Protein AF-A0A5N9CYJ4-F1 (afdb_monomer_lite)

Secondary structure (DSSP, 8-state):
-TTS-SS-TT-EEEEEEES-GGG-S-HHHHHHHHHHHEEEEEEE---HHHHTTSGGGGT-GGGGGSTTTTT---HHHHHHHS-----------TT--S-STTTTTT-GGGGGSHHHHHHSHHHHTS-HHHHHHHHHHHHHHHHHSTT--TTSS-HHHHGGG--------S---------SS----------------------------

Sequence (209 aa):
MAEALPFRDQTFDVALATFTLHHWSKVAAGLNEMRRVAKRQVILLFGPSESLKFWLVEYFPECLELPSETGTPGVDDVRVHLNVHTVAPVPIPPDCTDGFAGAYWRRFEAYLEPAVRASISSLALLSPEDGDRGRGGCGKTWCLVPGMPATDICESCLRLTWGIGWWWLGAKIPLTPFMKRGDYGSIRRLSWTLHFPRNNLNCSSGCGG

Structure (mmCIF, N/CA/C/O backbone):
data_AF-A0A5N9CYJ4-F1
#
_entry.id   AF-A0A5N9CYJ4-F1
#
loop_
_atom_site.group_PDB
_atom_site.id
_atom_site.type_symbol
_atom_site.label_atom_id
_atom_site.label_alt_id
_atom_site.label_comp_id
_atom_site.label_asym_id
_atom_site.label_entity_id
_atom_site.label_seq_id
_atom_site.pdbx_PDB_ins_code
_atom_site.Cartn_x
_atom_site.Cartn_y
_atom_site.Cartn_z
_atom_site.occupancy
_atom_site.B_iso_or_equiv
_atom_site.auth_seq_id
_atom_site.auth_comp_id
_atom_site.auth_asym_id
_atom_site.auth_atom_id
_atom_site.pdbx_PDB_model_num
ATOM 1 N N . MET A 1 1 ? -9.506 14.442 6.269 1.00 77.75 1 MET A N 1
ATOM 2 C CA . MET A 1 1 ? -8.203 13.764 6.447 1.00 77.75 1 MET A CA 1
ATOM 3 C C . MET A 1 1 ? -8.382 12.657 7.479 1.00 77.75 1 MET A C 1
ATOM 5 O O . MET A 1 1 ? -9.338 12.741 8.245 1.00 77.75 1 MET A O 1
ATOM 9 N N . ALA A 1 2 ? -7.562 11.605 7.459 1.00 89.06 2 ALA A N 1
ATOM 10 C CA . ALA A 1 2 ? -7.729 10.462 8.369 1.00 89.06 2 ALA A CA 1
ATOM 11 C C . ALA A 1 2 ? -7.526 10.863 9.840 1.00 89.06 2 ALA A C 1
ATOM 13 O O . ALA A 1 2 ? -8.096 10.264 10.740 1.00 89.06 2 ALA A O 1
ATOM 14 N N . GLU A 1 3 ? -6.758 11.925 10.057 1.00 93.88 3 GLU A N 1
ATOM 15 C CA . GLU A 1 3 ? -6.340 12.475 11.342 1.00 93.88 3 GLU A CA 1
ATOM 16 C C . GLU A 1 3 ? -7.417 13.317 12.047 1.00 93.88 3 GLU A C 1
ATOM 18 O O . GLU A 1 3 ? -7.203 13.753 13.175 1.00 93.88 3 GLU A O 1
ATOM 23 N N . ALA A 1 4 ? -8.553 13.569 11.391 1.00 96.38 4 ALA A N 1
ATOM 24 C CA . ALA A 1 4 ? -9.692 14.293 11.954 1.00 96.38 4 ALA A CA 1
ATOM 25 C C . ALA A 1 4 ? -10.980 13.852 11.247 1.00 96.38 4 ALA A C 1
ATOM 27 O O . ALA A 1 4 ? -11.426 14.466 10.270 1.00 96.38 4 ALA A O 1
ATOM 28 N N . LEU A 1 5 ? -11.554 12.741 11.701 1.00 96.06 5 LEU A N 1
ATOM 29 C CA . LEU A 1 5 ? -12.764 12.176 11.125 1.00 96.06 5 LEU A CA 1
ATOM 30 C C . LEU A 1 5 ? -14.000 12.898 11.693 1.00 96.06 5 LEU A C 1
ATOM 32 O O . LEU A 1 5 ? -14.183 12.936 12.910 1.00 96.06 5 LEU A O 1
ATOM 36 N N . PRO A 1 6 ? -14.915 13.413 10.849 1.00 96.81 6 PRO A N 1
ATOM 37 C CA . PRO A 1 6 ? -16.087 14.180 11.284 1.00 96.81 6 PRO A CA 1
ATOM 38 C C . PRO A 1 6 ? -17.227 13.273 11.782 1.00 96.81 6 PRO A C 1
ATOM 40 O O . PRO A 1 6 ? -18.405 13.518 11.523 1.00 96.81 6 PRO A O 1
ATOM 43 N N . PHE A 1 7 ? -16.882 12.183 12.463 1.00 96.88 7 PHE A N 1
ATOM 44 C CA . PHE A 1 7 ? -17.822 11.218 13.015 1.00 96.88 7 PHE A CA 1
ATOM 45 C C . PHE A 1 7 ? -17.726 11.227 14.531 1.00 96.88 7 PHE A C 1
ATOM 47 O O . PHE A 1 7 ? -16.658 11.442 15.099 1.00 96.88 7 PHE A O 1
ATOM 54 N N . ARG A 1 8 ? -18.851 10.966 15.188 1.00 97.44 8 ARG A N 1
ATOM 55 C CA . ARG A 1 8 ? -18.916 10.736 16.634 1.00 97.44 8 ARG A CA 1
ATOM 56 C C . ARG A 1 8 ? -18.247 9.407 16.993 1.00 97.44 8 ARG A C 1
ATOM 58 O O . ARG A 1 8 ? -18.005 8.557 16.131 1.00 97.44 8 ARG A O 1
ATOM 65 N N . ASP A 1 9 ? -17.936 9.242 18.266 1.00 98.06 9 ASP A N 1
ATOM 66 C CA . ASP A 1 9 ? -17.293 8.033 18.767 1.00 98.06 9 ASP A CA 1
ATOM 67 C C . ASP A 1 9 ? -18.155 6.804 18.470 1.00 98.06 9 ASP A C 1
ATOM 69 O O . ASP A 1 9 ? -19.382 6.853 18.565 1.00 98.06 9 ASP A O 1
ATOM 73 N N . GLN A 1 10 ? -17.498 5.703 18.103 1.00 97.06 10 GLN A N 1
ATOM 74 C CA . GLN A 1 10 ? -18.127 4.393 17.908 1.00 97.06 10 GLN A CA 1
ATOM 75 C C . GLN A 1 10 ? -19.294 4.412 16.901 1.00 97.06 10 GLN A C 1
ATOM 77 O O . GLN A 1 10 ? -20.260 3.666 17.042 1.00 97.06 10 GLN A O 1
ATOM 82 N N . THR A 1 11 ? -19.201 5.272 15.879 1.00 98.06 11 THR A N 1
ATOM 83 C CA . THR A 1 11 ? -20.189 5.368 14.791 1.00 98.06 11 THR A CA 1
ATOM 84 C C . THR A 1 11 ? -20.238 4.099 13.939 1.00 98.06 11 THR A C 1
ATOM 86 O O . THR A 1 11 ? -21.295 3.771 13.403 1.00 98.06 11 THR A O 1
ATOM 89 N N . PHE A 1 12 ? -19.108 3.405 13.783 1.00 96.88 12 PHE A N 1
ATOM 90 C CA . PHE A 1 12 ? -18.975 2.255 12.891 1.00 96.88 12 PHE A CA 1
ATOM 91 C C . PHE A 1 12 ? -18.572 0.991 13.650 1.00 96.88 12 PHE A C 1
ATOM 93 O O . PHE A 1 12 ? -17.872 1.042 14.661 1.00 96.88 12 PHE A O 1
ATOM 100 N N . ASP A 1 13 ? -18.936 -0.169 13.109 1.00 95.81 13 ASP A N 1
ATOM 101 C CA . ASP A 1 13 ? -18.479 -1.453 13.645 1.00 95.81 13 ASP A CA 1
ATOM 102 C C . ASP A 1 13 ? -16.994 -1.711 13.343 1.00 95.81 13 ASP A C 1
ATOM 104 O O . ASP A 1 13 ? -16.267 -2.248 14.185 1.00 95.81 13 ASP A O 1
ATOM 108 N N . VAL A 1 14 ? -16.539 -1.314 12.147 1.00 96.50 14 VAL A N 1
ATOM 109 C CA . VAL A 1 14 ? -15.181 -1.553 11.635 1.00 96.50 14 VAL A CA 1
ATOM 110 C C . VAL A 1 14 ? -14.648 -0.313 10.911 1.00 96.50 14 VAL A C 1
ATOM 112 O O . VAL A 1 14 ? -15.350 0.276 10.091 1.00 96.50 14 VAL A O 1
ATOM 115 N N . ALA A 1 15 ? -13.387 0.043 11.163 1.00 96.06 15 ALA A N 1
ATOM 116 C CA . ALA A 1 15 ? -12.611 0.983 10.356 1.00 96.06 15 ALA A CA 1
ATOM 117 C C . ALA A 1 15 ? -11.574 0.222 9.512 1.00 96.06 15 ALA A C 1
ATOM 119 O O . ALA A 1 15 ? -10.855 -0.632 10.030 1.00 96.06 15 ALA A O 1
ATOM 120 N N . LEU A 1 16 ? -11.488 0.539 8.219 1.00 96.19 16 LEU A N 1
ATOM 121 C CA . LEU A 1 16 ? -10.576 -0.098 7.266 1.00 96.19 16 LEU A CA 1
ATOM 122 C C . LEU A 1 16 ? -9.598 0.935 6.699 1.00 96.19 16 LEU A C 1
ATOM 124 O O . LEU A 1 16 ? -10.022 1.990 6.231 1.00 96.19 16 LEU A O 1
ATOM 128 N N . ALA A 1 17 ? -8.312 0.596 6.687 1.00 95.00 17 ALA A N 1
ATOM 129 C CA . ALA A 1 17 ? -7.278 1.338 5.977 1.00 95.00 17 ALA A CA 1
ATOM 130 C C . ALA A 1 17 ? -6.529 0.390 5.031 1.00 95.00 17 ALA A C 1
ATOM 132 O O . ALA A 1 17 ? -6.011 -0.635 5.464 1.00 95.00 17 ALA A O 1
ATOM 133 N N . THR A 1 18 ? -6.475 0.715 3.741 1.00 92.81 18 THR A N 1
ATOM 134 C CA . THR A 1 18 ? -5.802 -0.102 2.718 1.00 92.81 18 THR A CA 1
ATOM 135 C C . THR A 1 18 ? -4.760 0.734 2.001 1.00 92.81 18 THR A C 1
ATOM 137 O O . THR A 1 18 ? -5.128 1.713 1.356 1.00 92.81 18 THR A O 1
ATOM 140 N N . PHE A 1 19 ? -3.483 0.372 2.132 1.00 89.31 19 PHE A N 1
ATOM 141 C CA . PHE A 1 19 ? -2.358 1.027 1.455 1.00 89.31 19 PHE A CA 1
ATOM 142 C C . PHE A 1 19 ? -2.388 2.560 1.554 1.00 89.31 19 PHE A C 1
ATOM 144 O O . PHE A 1 19 ? -2.173 3.259 0.574 1.00 89.31 19 PHE A O 1
ATOM 151 N N . THR A 1 20 ? -2.700 3.093 2.739 1.00 90.31 20 THR A N 1
ATOM 152 C CA . THR A 1 20 ? -2.874 4.546 2.924 1.00 90.31 20 THR A CA 1
ATOM 153 C C . THR A 1 20 ? -2.034 5.139 4.051 1.00 90.31 20 THR A C 1
ATOM 155 O O . THR A 1 20 ? -1.787 6.338 4.029 1.00 90.31 20 THR A O 1
ATOM 158 N N . LEU A 1 21 ? -1.556 4.334 5.010 1.00 91.81 21 LEU A N 1
ATOM 159 C CA . LEU A 1 21 ? -0.843 4.842 6.193 1.00 91.81 21 LEU A CA 1
ATOM 160 C C . LEU A 1 21 ? 0.410 5.656 5.834 1.00 91.81 21 LEU A C 1
ATOM 162 O O . LEU A 1 21 ? 0.647 6.688 6.449 1.00 91.81 21 LEU A O 1
ATOM 166 N N . HIS A 1 22 ? 1.162 5.245 4.810 1.00 87.94 22 HIS A N 1
ATOM 167 C CA . HIS A 1 22 ? 2.352 5.954 4.316 1.00 87.94 22 HIS A CA 1
ATOM 168 C C . HIS A 1 22 ? 2.042 7.306 3.644 1.00 87.94 22 HIS A C 1
ATOM 170 O O . HIS A 1 22 ? 2.948 8.050 3.287 1.00 87.94 22 HIS A O 1
ATOM 176 N N . HIS A 1 23 ? 0.763 7.647 3.465 1.00 89.50 23 HIS A N 1
ATOM 177 C CA . HIS A 1 23 ? 0.321 8.958 2.990 1.00 89.50 23 HIS A CA 1
ATOM 178 C C . HIS A 1 23 ? -0.195 9.861 4.119 1.00 89.50 23 HIS A C 1
ATOM 180 O O . HIS A 1 23 ? -0.592 10.997 3.860 1.00 89.50 23 HIS A O 1
ATOM 186 N N . TRP A 1 24 ? -0.257 9.372 5.361 1.00 92.62 24 TRP A N 1
ATOM 187 C CA . TRP A 1 24 ? -0.789 10.150 6.476 1.00 92.62 24 TRP A CA 1
ATOM 188 C C . TRP A 1 24 ? 0.294 11.046 7.056 1.00 92.62 24 TRP A C 1
ATOM 190 O O . TRP A 1 24 ? 1.384 10.599 7.396 1.00 92.62 24 TRP A O 1
ATOM 200 N N . SER A 1 25 ? -0.047 12.317 7.240 1.00 91.38 25 SER A N 1
ATOM 201 C CA . SER A 1 25 ? 0.866 13.311 7.806 1.00 91.38 25 SER A CA 1
ATOM 202 C C . SER A 1 25 ? 1.142 13.059 9.289 1.00 91.38 25 SER A C 1
ATOM 204 O O . SER A 1 25 ? 2.232 13.339 9.784 1.00 91.38 25 SER A O 1
ATOM 206 N N . LYS A 1 26 ? 0.146 12.530 10.015 1.00 93.50 26 LYS A N 1
ATOM 207 C CA . LYS A 1 26 ? 0.253 12.161 11.432 1.00 93.50 26 LYS A CA 1
ATOM 208 C C . LYS A 1 26 ? -0.385 10.797 11.653 1.00 93.50 26 LYS A C 1
ATOM 210 O O . LYS A 1 26 ? -1.541 10.691 12.063 1.00 93.50 26 LYS A O 1
ATOM 215 N N . VAL A 1 27 ? 0.396 9.748 11.414 1.00 93.94 27 VAL A N 1
ATOM 216 C CA . VAL A 1 27 ? -0.041 8.344 11.507 1.00 93.94 27 VAL A CA 1
ATOM 217 C C . VAL A 1 27 ? -0.700 8.045 12.856 1.00 93.94 27 VAL A C 1
ATOM 219 O O . VAL A 1 27 ? -1.815 7.530 12.896 1.00 93.94 27 VAL A O 1
ATOM 222 N N . ALA A 1 28 ? -0.075 8.477 13.954 1.00 96.19 28 ALA A N 1
ATOM 223 C CA . ALA A 1 28 ? -0.616 8.346 15.306 1.00 96.19 28 ALA A CA 1
ATOM 224 C C . ALA A 1 28 ? -2.019 8.960 15.461 1.00 96.19 28 ALA A C 1
ATOM 226 O O . ALA A 1 28 ? -2.895 8.367 16.090 1.00 96.19 28 ALA A O 1
ATOM 227 N N . ALA A 1 29 ? -2.256 10.144 14.888 1.00 97.44 29 ALA A N 1
ATOM 228 C CA . ALA A 1 29 ? -3.559 10.803 14.957 1.00 97.44 29 ALA A CA 1
ATOM 229 C C . ALA A 1 29 ? -4.613 10.023 14.158 1.00 97.44 29 ALA A C 1
ATOM 231 O O . ALA A 1 29 ? -5.694 9.759 14.676 1.00 97.44 29 ALA A O 1
ATOM 232 N N . GLY A 1 30 ? -4.278 9.579 12.943 1.00 97.56 30 GLY A N 1
ATOM 233 C CA . GLY A 1 30 ? -5.186 8.774 12.122 1.00 97.56 30 GLY A CA 1
ATOM 234 C C . GLY A 1 30 ? -5.540 7.424 1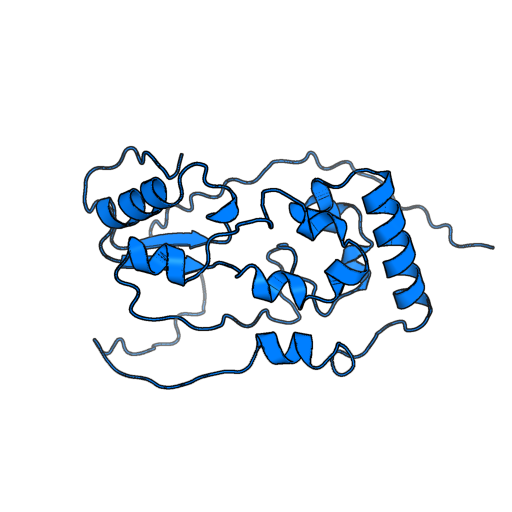2.756 1.00 97.56 30 GLY A C 1
ATOM 235 O O . GLY A 1 30 ? -6.705 7.031 12.769 1.00 97.56 30 GLY A O 1
ATOM 236 N N . LEU A 1 31 ? -4.568 6.729 13.357 1.00 97.50 31 LEU A N 1
ATOM 237 C CA . LEU A 1 31 ? -4.812 5.467 14.067 1.00 97.50 31 LEU A CA 1
ATOM 238 C C . LEU A 1 31 ? -5.704 5.675 15.300 1.00 97.50 31 LEU A C 1
ATOM 240 O O . LEU A 1 31 ? -6.620 4.888 15.548 1.00 97.50 31 LEU A O 1
ATOM 244 N N . ASN A 1 32 ? -5.493 6.762 16.046 1.00 97.94 32 ASN A N 1
ATOM 245 C CA . ASN A 1 32 ? -6.367 7.128 17.159 1.00 97.94 32 ASN A CA 1
ATOM 246 C C . ASN A 1 32 ? -7.794 7.439 16.697 1.00 97.94 32 ASN A C 1
ATOM 248 O O . ASN A 1 32 ? -8.743 6.994 17.343 1.00 97.94 32 ASN A O 1
ATOM 252 N N . GLU A 1 33 ? -7.961 8.123 15.565 1.00 98.31 33 GLU A N 1
ATOM 253 C CA . GLU A 1 33 ? -9.279 8.366 14.976 1.00 98.31 33 GLU A CA 1
ATOM 254 C C . GLU A 1 33 ? -9.965 7.061 14.558 1.00 98.31 33 GLU A C 1
ATOM 256 O O . GLU A 1 33 ? -11.137 6.871 14.882 1.00 98.31 33 GLU A O 1
ATOM 261 N N . MET A 1 34 ? -9.251 6.113 13.935 1.00 97.81 34 MET A N 1
ATOM 262 C CA . MET A 1 34 ? -9.800 4.783 13.617 1.00 97.81 34 MET A CA 1
ATOM 263 C C . MET A 1 34 ? -10.315 4.053 14.866 1.00 97.81 34 MET A C 1
ATOM 265 O O . MET A 1 34 ? -11.392 3.454 14.833 1.00 97.81 34 MET A O 1
ATOM 269 N N . ARG A 1 35 ? -9.563 4.109 15.973 1.00 97.56 35 ARG A N 1
ATOM 270 C CA . ARG A 1 35 ? -9.962 3.534 17.269 1.00 97.56 35 ARG A CA 1
ATOM 271 C C . ARG A 1 35 ? -11.155 4.259 17.885 1.00 97.56 35 ARG A C 1
ATOM 273 O O . ARG A 1 35 ? -11.999 3.633 18.521 1.00 97.56 35 ARG A O 1
ATOM 280 N N . ARG A 1 36 ? -11.227 5.579 17.721 1.00 98.12 36 ARG A N 1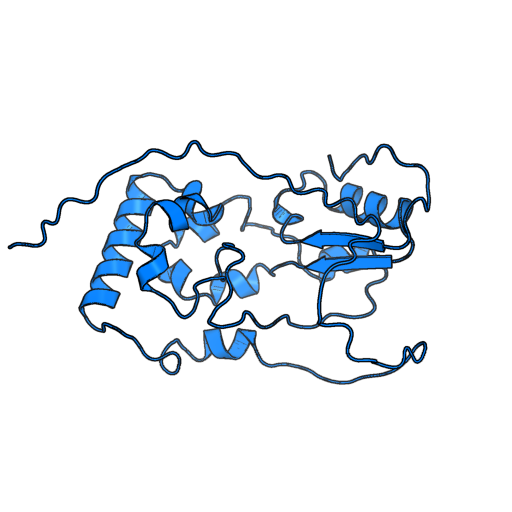
ATOM 281 C CA . ARG A 1 36 ? -12.312 6.403 18.255 1.00 98.12 36 ARG A CA 1
ATOM 282 C C . ARG A 1 36 ? -13.628 6.109 17.544 1.00 98.12 36 ARG A C 1
ATOM 284 O O . ARG A 1 36 ? -14.644 5.883 18.202 1.00 98.12 36 ARG A O 1
ATOM 291 N N . VAL A 1 37 ? -13.622 6.068 16.212 1.00 98.25 37 VAL A N 1
ATOM 292 C CA . VAL A 1 37 ? -14.851 5.926 15.413 1.00 98.25 37 VAL A CA 1
ATOM 293 C C . VAL A 1 37 ? -15.350 4.486 15.288 1.00 98.25 37 VAL A C 1
ATOM 295 O O . VAL A 1 37 ? -16.522 4.308 14.961 1.00 98.25 37 VAL A O 1
ATOM 298 N N . ALA A 1 38 ? -14.511 3.474 15.546 1.00 96.81 38 ALA A N 1
ATOM 299 C CA . ALA A 1 38 ? -14.890 2.065 15.432 1.00 96.81 38 ALA A CA 1
ATOM 300 C C . ALA A 1 38 ? -14.265 1.166 16.506 1.00 96.81 38 ALA A C 1
ATOM 302 O O . ALA A 1 38 ? -13.159 1.415 16.976 1.00 96.81 38 ALA A O 1
ATOM 303 N N . LYS A 1 39 ? -14.947 0.066 16.854 1.00 93.31 39 LYS A N 1
ATOM 304 C CA . LYS A 1 39 ? -14.431 -0.947 17.802 1.00 93.31 39 LYS A CA 1
ATOM 305 C C . LYS A 1 39 ? -13.350 -1.833 17.203 1.00 93.31 39 LYS A C 1
ATOM 307 O O . LYS A 1 39 ? -12.480 -2.305 17.927 1.00 93.31 39 LYS A O 1
ATOM 312 N N . ARG A 1 40 ? -13.444 -2.112 15.903 1.00 96.06 40 ARG A N 1
ATOM 313 C CA . ARG A 1 40 ? -12.551 -3.024 15.185 1.00 96.06 40 ARG A CA 1
ATOM 314 C C . ARG A 1 40 ? -11.815 -2.268 14.094 1.00 96.06 40 ARG A C 1
ATOM 316 O O . ARG A 1 40 ? -12.403 -1.426 13.418 1.00 96.06 40 ARG A O 1
ATOM 323 N N . GLN A 1 41 ? -10.545 -2.597 13.900 1.00 97.50 41 GLN A N 1
ATOM 324 C CA . GLN A 1 41 ? -9.722 -2.030 12.840 1.00 97.50 41 GLN A CA 1
ATOM 325 C C . GLN A 1 41 ? -9.169 -3.152 11.969 1.00 97.50 41 GLN A C 1
ATOM 327 O O . GLN A 1 41 ? -8.736 -4.186 12.475 1.00 97.50 41 GLN A O 1
ATOM 332 N N . VAL A 1 42 ? -9.180 -2.930 10.660 1.00 96.69 42 VAL A N 1
ATOM 333 C CA . VAL A 1 42 ? -8.486 -3.763 9.678 1.00 96.69 42 VAL A CA 1
ATOM 334 C C . VAL A 1 42 ? -7.540 -2.853 8.916 1.00 96.69 42 VAL A C 1
ATOM 336 O O . VAL A 1 42 ? -7.953 -1.812 8.404 1.00 96.69 42 VAL A O 1
ATOM 339 N N . ILE A 1 43 ? -6.265 -3.224 8.864 1.00 96.06 43 ILE A N 1
ATOM 340 C CA . ILE A 1 43 ? -5.248 -2.447 8.163 1.00 96.06 43 ILE A CA 1
ATOM 341 C C . ILE A 1 43 ? -4.513 -3.379 7.212 1.00 96.06 43 ILE A C 1
ATOM 343 O O . ILE A 1 43 ? -3.909 -4.359 7.639 1.00 96.06 43 ILE A O 1
ATOM 347 N N . LEU A 1 44 ? -4.577 -3.054 5.925 1.00 93.38 44 LEU A N 1
ATOM 348 C CA . LEU A 1 44 ? -3.720 -3.624 4.899 1.00 93.38 44 LEU A CA 1
ATOM 349 C C . LEU A 1 44 ? -2.597 -2.622 4.630 1.00 93.38 44 LEU A C 1
ATOM 351 O O . LEU A 1 44 ? -2.848 -1.514 4.151 1.00 93.38 44 LEU A O 1
ATOM 355 N N . LEU A 1 45 ? -1.372 -3.005 4.973 1.00 89.50 45 LEU A N 1
ATOM 356 C CA . LEU A 1 45 ? -0.162 -2.205 4.802 1.00 89.50 45 LEU A CA 1
ATOM 357 C C . LEU A 1 45 ? 0.948 -3.065 4.189 1.00 89.50 45 LEU A C 1
ATOM 359 O O . LEU A 1 45 ? 0.882 -4.292 4.247 1.00 89.50 45 LEU A O 1
ATOM 363 N N . PHE A 1 46 ? 1.963 -2.418 3.628 1.00 83.50 46 PHE A N 1
ATOM 364 C CA . PHE A 1 46 ? 3.248 -3.049 3.339 1.00 83.50 46 PHE A CA 1
ATOM 365 C C . PHE A 1 46 ? 4.273 -2.548 4.357 1.00 83.50 46 PHE A C 1
ATOM 367 O O . PHE A 1 46 ? 4.163 -1.424 4.846 1.00 83.50 46 PHE A O 1
ATOM 374 N N . GLY A 1 47 ? 5.237 -3.395 4.710 1.00 73.94 47 GLY A N 1
ATOM 375 C CA . GLY A 1 47 ? 6.367 -2.987 5.538 1.00 73.94 47 GLY A CA 1
ATOM 376 C C . GLY A 1 47 ? 7.518 -2.482 4.664 1.00 73.94 47 GLY A C 1
ATOM 377 O O . GLY A 1 47 ? 7.721 -3.035 3.582 1.00 73.94 47 GLY A O 1
ATOM 378 N N . PRO A 1 48 ? 8.324 -1.513 5.127 1.00 70.00 48 PRO A N 1
ATOM 379 C CA . PRO A 1 48 ? 9.471 -1.007 4.366 1.00 70.00 48 PRO A CA 1
ATOM 380 C C . PRO A 1 48 ? 10.502 -2.102 4.032 1.00 70.00 48 PRO A C 1
ATOM 382 O O . PRO A 1 48 ? 11.127 -2.071 2.975 1.00 70.00 48 PRO A O 1
ATOM 385 N N . SER A 1 49 ? 10.637 -3.133 4.878 1.00 73.50 49 SER A N 1
ATOM 386 C CA . SER A 1 49 ? 11.482 -4.302 4.588 1.00 73.50 49 SER A CA 1
ATOM 387 C C . SER A 1 49 ? 10.983 -5.150 3.418 1.00 73.50 49 SER A C 1
ATOM 389 O O . SER A 1 49 ? 11.765 -5.895 2.834 1.00 73.50 49 SER A O 1
ATOM 391 N N . GLU A 1 50 ? 9.690 -5.085 3.095 1.00 75.31 50 GLU A N 1
ATOM 392 C CA . GLU A 1 50 ? 9.085 -5.859 2.013 1.00 75.31 50 GLU A CA 1
ATOM 393 C C . GLU A 1 50 ? 9.260 -5.172 0.658 1.00 75.31 50 GLU A C 1
ATOM 395 O O . GLU A 1 50 ? 9.522 -5.865 -0.325 1.00 75.31 50 GLU A O 1
ATOM 400 N N . SER A 1 51 ? 9.221 -3.833 0.608 1.00 75.06 51 SER A N 1
ATOM 401 C CA . SER A 1 51 ? 9.521 -3.069 -0.613 1.00 75.06 51 SER A CA 1
ATOM 402 C C . SER A 1 51 ? 10.910 -3.419 -1.162 1.00 75.06 51 SER A C 1
ATOM 404 O O . SER A 1 51 ? 11.058 -3.659 -2.355 1.00 75.06 51 SER A O 1
ATOM 406 N N . LEU A 1 52 ? 11.911 -3.569 -0.283 1.00 74.12 52 LEU A N 1
ATOM 407 C CA . LEU A 1 52 ? 13.286 -3.945 -0.653 1.00 74.12 52 LEU A CA 1
ATOM 408 C C . LEU A 1 52 ? 13.418 -5.346 -1.264 1.00 74.12 52 LEU A C 1
ATOM 410 O O . LEU A 1 52 ? 14.399 -5.629 -1.945 1.00 74.12 52 LEU A O 1
ATOM 414 N N . LYS A 1 53 ? 12.467 -6.248 -1.002 1.00 77.69 53 LYS A N 1
ATOM 415 C CA . LYS A 1 53 ? 12.496 -7.619 -1.537 1.00 77.69 53 LYS A CA 1
ATOM 416 C C . LYS A 1 53 ? 11.864 -7.715 -2.918 1.00 77.69 53 LYS A C 1
ATOM 418 O O . LYS A 1 53 ? 11.979 -8.759 -3.562 1.00 77.69 53 LYS A O 1
ATOM 423 N N . PHE A 1 54 ? 11.148 -6.678 -3.344 1.00 82.12 54 PHE A N 1
ATOM 424 C CA . PHE A 1 54 ? 10.406 -6.712 -4.585 1.00 82.12 54 PHE A CA 1
ATOM 425 C C . PHE A 1 54 ? 11.327 -6.389 -5.761 1.00 82.12 54 PHE A C 1
ATOM 427 O O . PHE A 1 54 ? 11.791 -5.263 -5.878 1.00 82.12 54 PHE A O 1
ATOM 434 N N . TRP A 1 55 ? 11.546 -7.358 -6.657 1.00 85.19 55 TRP A N 1
ATOM 435 C CA . TRP A 1 55 ? 12.485 -7.259 -7.789 1.00 85.19 55 TRP A CA 1
ATOM 436 C C . TRP A 1 55 ? 12.339 -5.982 -8.632 1.00 85.19 55 TRP A C 1
ATOM 438 O O . TRP A 1 55 ? 13.295 -5.535 -9.256 1.00 85.19 55 TRP A O 1
ATOM 448 N N . LEU A 1 56 ? 11.152 -5.366 -8.656 1.00 86.19 56 LEU A N 1
ATOM 449 C CA . LEU A 1 56 ? 10.907 -4.138 -9.408 1.00 86.19 56 LEU A CA 1
ATOM 450 C C . LEU A 1 56 ? 11.823 -2.987 -8.967 1.00 86.19 56 LEU A C 1
ATOM 452 O O . LEU A 1 56 ? 12.207 -2.163 -9.797 1.00 86.19 56 LEU A O 1
ATOM 456 N N . VAL A 1 57 ? 12.218 -2.948 -7.691 1.00 86.31 57 VAL A N 1
ATOM 457 C CA . VAL A 1 57 ? 13.090 -1.892 -7.154 1.00 86.31 57 VAL A CA 1
ATOM 458 C C . VAL A 1 57 ? 14.531 -1.999 -7.660 1.00 86.31 57 VAL A C 1
ATOM 460 O O . VAL A 1 57 ? 15.266 -1.025 -7.579 1.00 86.31 57 VAL A O 1
ATOM 463 N N . GLU A 1 58 ? 14.936 -3.127 -8.254 1.00 87.38 58 GLU A N 1
ATOM 464 C CA . GLU A 1 58 ? 16.226 -3.236 -8.955 1.00 87.38 58 GLU A CA 1
ATOM 465 C C . GLU A 1 58 ? 16.248 -2.389 -10.238 1.00 87.38 58 GLU A C 1
ATOM 467 O O . GLU A 1 58 ? 17.300 -1.913 -10.663 1.00 87.38 58 GLU A O 1
ATOM 472 N N . TYR A 1 59 ? 15.078 -2.175 -10.847 1.00 89.00 59 TYR A N 1
ATOM 473 C CA . TYR A 1 59 ? 14.916 -1.356 -12.049 1.00 89.00 59 TYR A CA 1
ATOM 474 C C . TYR A 1 59 ? 14.578 0.096 -11.720 1.00 89.00 59 TYR A C 1
ATOM 476 O O . TYR A 1 59 ? 15.001 1.001 -12.437 1.00 89.00 59 TYR A O 1
ATOM 484 N N . PHE A 1 60 ? 13.830 0.316 -10.640 1.00 92.50 60 PHE A N 1
ATOM 485 C CA . PHE A 1 60 ? 13.385 1.632 -10.186 1.00 92.50 60 PHE A CA 1
ATOM 486 C C . PHE A 1 60 ? 13.848 1.895 -8.740 1.00 92.50 60 PHE A C 1
ATOM 488 O O . PHE A 1 60 ? 13.008 2.019 -7.844 1.00 92.50 60 PHE A O 1
ATOM 495 N N . PRO A 1 61 ? 15.166 1.933 -8.469 1.00 92.31 61 PRO A N 1
ATOM 496 C CA . PRO A 1 61 ? 15.677 2.073 -7.105 1.00 92.31 61 PRO A CA 1
ATOM 497 C C . PRO A 1 61 ? 15.275 3.401 -6.453 1.00 92.31 61 PRO A C 1
ATOM 499 O O . PRO A 1 61 ? 15.089 3.451 -5.241 1.00 92.31 61 PRO A O 1
ATOM 502 N N . GLU A 1 62 ? 15.036 4.446 -7.246 1.00 94.31 62 GLU A N 1
ATOM 503 C CA . GLU A 1 62 ? 14.612 5.772 -6.782 1.00 94.31 62 GLU A CA 1
ATOM 504 C C . GLU A 1 62 ? 13.240 5.740 -6.098 1.00 94.31 62 GLU A C 1
ATOM 506 O O . GLU A 1 62 ? 12.933 6.612 -5.287 1.00 94.31 62 GLU A O 1
ATOM 511 N N . CYS A 1 63 ? 12.422 4.707 -6.348 1.00 90.56 63 CYS A N 1
ATOM 512 C CA . CYS A 1 63 ? 11.188 4.501 -5.594 1.00 90.56 63 CYS A CA 1
ATOM 513 C C . CYS A 1 63 ? 11.458 4.420 -4.089 1.00 90.56 63 CYS A C 1
ATOM 515 O O . CYS A 1 63 ? 10.673 4.946 -3.307 1.00 90.56 63 CYS A O 1
ATOM 517 N N . LEU A 1 64 ? 12.569 3.797 -3.683 1.00 88.25 64 LEU A N 1
ATOM 518 C CA . LEU A 1 64 ? 12.917 3.587 -2.277 1.00 88.25 64 LEU A CA 1
ATOM 519 C C . LEU A 1 64 ? 13.266 4.888 -1.547 1.00 88.25 64 LEU A C 1
ATOM 521 O O . LEU A 1 64 ? 13.230 4.920 -0.319 1.00 88.25 64 LEU A O 1
ATOM 525 N N . GLU A 1 65 ? 13.582 5.951 -2.285 1.00 90.50 65 GLU A N 1
ATOM 526 C CA . GLU A 1 65 ? 13.907 7.272 -1.742 1.00 90.50 65 GLU A CA 1
ATOM 527 C C . GLU A 1 65 ? 12.664 8.154 -1.567 1.00 90.50 65 GLU A C 1
ATOM 529 O O . GLU A 1 65 ? 12.724 9.211 -0.934 1.00 90.50 65 GLU A O 1
ATOM 534 N N . LEU A 1 66 ? 11.512 7.727 -2.095 1.00 87.94 66 LEU A N 1
ATOM 535 C CA . LEU A 1 66 ? 10.284 8.502 -1.997 1.00 87.94 66 LEU A CA 1
ATOM 536 C C . LEU A 1 66 ? 9.832 8.641 -0.536 1.00 87.94 66 LEU A C 1
ATOM 538 O O . LEU A 1 66 ? 9.927 7.686 0.240 1.00 87.94 66 LEU A O 1
ATOM 542 N N . PRO A 1 67 ? 9.232 9.784 -0.152 1.00 85.19 67 PRO A N 1
ATOM 543 C CA . PRO A 1 67 ? 8.651 9.964 1.182 1.00 85.19 67 PRO A CA 1
ATOM 544 C C . PRO A 1 67 ? 7.596 8.912 1.552 1.00 85.19 67 PRO A C 1
ATOM 546 O O . PRO A 1 67 ? 7.366 8.650 2.724 1.00 85.19 67 PRO A O 1
ATOM 549 N N . SER A 1 68 ? 6.933 8.320 0.553 1.00 81.31 68 SER A N 1
ATOM 550 C CA . SER A 1 68 ? 5.944 7.255 0.745 1.00 81.31 68 SER A CA 1
ATOM 551 C C . SER A 1 68 ? 6.548 5.874 0.992 1.00 81.31 68 SER A C 1
ATOM 553 O O . SER A 1 68 ? 5.800 4.960 1.310 1.00 81.31 68 SER A O 1
ATOM 555 N N . GLU A 1 69 ? 7.856 5.704 0.800 1.00 82.88 69 GLU A N 1
ATOM 556 C CA . GLU A 1 69 ? 8.582 4.455 1.056 1.00 82.88 69 GLU A CA 1
ATOM 557 C C . GLU A 1 69 ? 9.515 4.630 2.264 1.00 82.88 69 GLU A C 1
ATOM 559 O O . GLU A 1 69 ? 9.524 3.799 3.179 1.00 82.88 69 GLU A O 1
ATOM 564 N N . THR A 1 70 ? 10.218 5.764 2.334 1.00 81.56 70 THR A N 1
ATOM 565 C CA . THR A 1 70 ? 11.087 6.138 3.455 1.00 81.56 70 THR A CA 1
ATOM 566 C C . THR A 1 70 ? 10.279 6.380 4.734 1.00 81.56 70 THR A C 1
ATOM 568 O O . THR A 1 70 ? 9.413 7.244 4.808 1.00 81.56 70 THR A O 1
ATOM 571 N N . GLY A 1 71 ? 10.553 5.597 5.782 1.00 77.31 71 GLY A N 1
ATOM 572 C CA . GLY A 1 71 ? 9.855 5.743 7.066 1.00 77.31 71 GLY A CA 1
ATOM 573 C C . GLY A 1 71 ? 8.385 5.307 7.047 1.00 77.31 71 GLY A C 1
ATOM 574 O O . GLY A 1 71 ? 7.614 5.733 7.908 1.00 77.31 71 GLY A O 1
ATOM 575 N N . THR A 1 72 ? 7.991 4.458 6.089 1.00 83.00 72 THR A N 1
ATOM 576 C CA . THR A 1 72 ? 6.649 3.857 6.047 1.00 83.00 72 THR A CA 1
ATOM 577 C C . THR A 1 72 ? 6.311 3.160 7.370 1.00 83.00 72 THR A C 1
ATOM 579 O O . THR A 1 72 ? 7.092 2.310 7.807 1.00 83.00 72 THR A O 1
ATOM 582 N N . PRO A 1 73 ? 5.142 3.443 7.981 1.00 87.69 73 PRO A N 1
ATOM 583 C CA . PRO A 1 73 ? 4.730 2.791 9.218 1.00 87.69 73 PRO A CA 1
ATOM 584 C C . PRO A 1 73 ? 4.607 1.279 9.056 1.00 87.69 73 PRO A C 1
ATOM 586 O O . PRO A 1 73 ? 3.883 0.789 8.185 1.00 87.69 73 PRO A O 1
ATOM 589 N N . GLY A 1 74 ? 5.279 0.546 9.934 1.00 87.88 74 GLY A N 1
ATOM 590 C CA . GLY A 1 74 ? 5.173 -0.896 10.053 1.00 87.88 74 GLY A CA 1
ATOM 591 C C . GLY A 1 74 ? 4.110 -1.328 11.060 1.00 87.88 74 GLY A C 1
ATOM 592 O O . GLY A 1 74 ? 3.394 -0.538 11.677 1.00 87.88 74 GLY A O 1
ATOM 593 N N . VAL A 1 75 ? 4.031 -2.640 11.263 1.00 90.19 75 VAL A N 1
ATOM 594 C CA . VAL A 1 75 ? 3.135 -3.253 12.255 1.00 90.19 75 VAL A CA 1
ATOM 595 C C . VAL A 1 75 ? 3.436 -2.758 13.674 1.00 90.19 75 VAL A C 1
ATOM 597 O O . VAL A 1 75 ? 2.510 -2.581 14.466 1.00 90.19 75 VAL A O 1
ATOM 600 N N . ASP A 1 76 ? 4.708 -2.524 13.997 1.00 90.31 76 ASP A N 1
ATOM 601 C CA . ASP A 1 76 ? 5.111 -2.075 15.331 1.00 90.31 76 ASP A CA 1
ATOM 602 C C . ASP A 1 76 ? 4.656 -0.641 15.618 1.00 90.31 76 ASP A C 1
ATOM 604 O O . ASP A 1 76 ? 4.143 -0.386 16.705 1.00 90.31 76 ASP A O 1
ATOM 608 N N . ASP A 1 77 ? 4.688 0.257 14.628 1.00 90.81 77 ASP A N 1
ATOM 609 C CA . ASP A 1 77 ? 4.111 1.603 14.756 1.00 90.81 77 ASP A CA 1
ATOM 610 C C . ASP A 1 77 ? 2.597 1.545 15.006 1.00 90.81 77 ASP A C 1
ATOM 612 O O . ASP A 1 77 ? 2.047 2.295 15.816 1.00 90.81 77 ASP A O 1
ATOM 616 N N . VAL A 1 78 ? 1.902 0.607 14.354 1.00 94.44 78 VAL A N 1
ATOM 617 C CA . VAL A 1 78 ? 0.464 0.393 14.566 1.00 94.44 78 VAL A CA 1
ATOM 618 C C . VAL A 1 78 ? 0.181 -0.120 15.982 1.00 94.44 78 VAL A C 1
ATOM 620 O O . VAL A 1 78 ? -0.769 0.347 16.619 1.00 94.44 78 VAL A O 1
ATOM 623 N N . ARG A 1 79 ? 1.004 -1.041 16.503 1.00 94.94 79 ARG A N 1
ATOM 624 C CA . ARG A 1 79 ? 0.872 -1.613 17.860 1.00 94.94 79 ARG A CA 1
ATOM 625 C C . ARG A 1 79 ? 0.959 -0.573 18.971 1.00 94.94 79 ARG A C 1
ATOM 627 O O . ARG A 1 79 ? 0.369 -0.779 20.026 1.00 94.94 79 ARG A O 1
ATOM 634 N N . VAL A 1 80 ? 1.646 0.545 18.742 1.00 96.00 80 VAL A N 1
ATOM 635 C CA . VAL A 1 80 ? 1.719 1.648 19.714 1.00 96.00 80 VAL A CA 1
ATOM 636 C C . VAL A 1 80 ? 0.345 2.295 19.943 1.00 96.00 80 VAL A C 1
ATOM 638 O O . VAL A 1 80 ? 0.063 2.780 21.037 1.00 96.00 80 VAL A O 1
ATOM 641 N N . HIS A 1 81 ? -0.530 2.303 18.933 1.00 96.06 81 HIS A N 1
ATOM 642 C CA . HIS A 1 81 ? -1.789 3.058 18.965 1.00 96.06 81 HIS A CA 1
ATOM 643 C C . HIS A 1 81 ? -3.049 2.189 18.959 1.00 96.06 81 HIS A C 1
ATOM 645 O O . HIS A 1 81 ? -4.111 2.639 19.404 1.00 96.06 81 HIS A O 1
ATOM 651 N N . LEU A 1 82 ? -2.947 0.959 18.458 1.00 95.31 82 LEU A N 1
ATOM 652 C CA . LEU A 1 82 ? -4.041 0.002 18.353 1.00 95.31 82 LEU A CA 1
ATOM 653 C C . LEU A 1 82 ? -3.700 -1.297 19.083 1.00 95.31 82 LEU A C 1
ATOM 655 O O . LEU A 1 82 ? -2.557 -1.744 19.096 1.00 95.31 82 LEU A O 1
ATOM 659 N N . ASN A 1 83 ? -4.726 -1.958 19.620 1.00 94.06 83 ASN A N 1
ATOM 660 C CA . ASN A 1 83 ? -4.587 -3.289 20.205 1.00 94.06 83 ASN A CA 1
ATOM 661 C C . ASN A 1 83 ? -4.526 -4.353 19.093 1.00 94.06 83 ASN A C 1
ATOM 663 O O . ASN A 1 83 ? -5.526 -4.993 18.765 1.00 94.06 83 ASN A O 1
ATOM 667 N N . VAL A 1 84 ? -3.369 -4.477 18.439 1.00 94.12 84 VAL A N 1
ATOM 668 C CA . VAL A 1 84 ? -3.178 -5.396 17.308 1.00 94.12 84 VAL A CA 1
ATOM 669 C C . VAL A 1 84 ? -3.167 -6.839 17.805 1.00 94.12 84 VAL A C 1
ATOM 671 O O . VAL A 1 84 ? -2.188 -7.309 18.378 1.00 94.12 84 VAL A O 1
ATOM 674 N N . HIS A 1 85 ? -4.253 -7.558 17.533 1.00 91.31 85 HIS A N 1
ATOM 675 C CA . HIS A 1 85 ? -4.404 -8.962 17.922 1.00 91.31 85 HIS A CA 1
ATOM 676 C C . HIS A 1 85 ? -3.855 -9.954 16.896 1.00 91.31 85 HIS A C 1
ATOM 678 O O . HIS A 1 85 ? -3.434 -11.051 17.255 1.00 91.31 85 HIS A O 1
ATOM 684 N N . THR A 1 86 ? -3.907 -9.612 15.610 1.00 89.25 86 THR A N 1
ATOM 685 C CA . THR A 1 86 ? -3.561 -10.535 14.528 1.00 89.25 86 THR A CA 1
ATOM 686 C C . THR A 1 86 ? -2.827 -9.792 13.434 1.00 89.25 86 THR A C 1
ATOM 688 O O . THR A 1 86 ? -3.227 -8.704 13.027 1.00 89.25 86 THR A O 1
ATOM 691 N N . VAL A 1 87 ? -1.755 -10.413 12.958 1.00 88.38 87 VAL A N 1
ATOM 692 C CA . VAL A 1 87 ? -0.964 -9.962 11.821 1.00 88.38 87 VAL A CA 1
ATOM 693 C C . VAL A 1 87 ? -0.780 -11.188 10.949 1.00 88.38 87 VAL A C 1
ATOM 695 O O . VAL A 1 87 ? -0.299 -12.212 11.428 1.00 88.38 87 VAL A O 1
ATOM 698 N N . ALA A 1 88 ? -1.216 -11.105 9.700 1.00 84.38 88 ALA A N 1
ATOM 699 C CA . ALA A 1 88 ? -1.112 -12.200 8.753 1.00 84.38 88 ALA A CA 1
ATOM 700 C C . ALA A 1 88 ? -0.656 -11.650 7.400 1.00 84.38 88 ALA A C 1
ATOM 702 O O . ALA A 1 88 ? -1.121 -10.576 7.004 1.00 84.38 88 ALA A O 1
ATOM 703 N N . PRO A 1 89 ? 0.228 -12.364 6.687 1.00 81.19 89 PRO A N 1
ATOM 704 C CA . PRO A 1 89 ? 0.552 -12.008 5.317 1.00 81.19 89 PRO A CA 1
ATOM 705 C C . PRO A 1 89 ? -0.693 -12.155 4.437 1.00 81.19 89 PRO A C 1
ATOM 707 O O . PRO A 1 89 ? -1.504 -13.065 4.626 1.00 81.19 89 PRO A O 1
ATOM 710 N N . VAL A 1 90 ? -0.825 -11.267 3.453 1.00 83.31 90 VAL A N 1
ATOM 711 C CA . VAL A 1 90 ? -1.865 -11.345 2.423 1.00 83.31 90 VAL A CA 1
ATOM 712 C C . VAL A 1 90 ? -1.177 -11.679 1.103 1.00 83.31 90 VAL A C 1
ATOM 714 O O . VAL A 1 90 ? -0.519 -10.807 0.534 1.00 83.31 90 VAL A O 1
ATOM 717 N N . PRO A 1 91 ? -1.286 -12.929 0.613 1.00 82.38 91 PRO A N 1
ATOM 718 C CA . PRO A 1 91 ? -0.727 -13.296 -0.678 1.00 82.38 91 PRO A CA 1
ATOM 719 C C . PRO A 1 91 ? -1.357 -12.459 -1.787 1.00 82.38 91 PRO A C 1
ATOM 721 O O . PRO A 1 91 ? -2.573 -12.259 -1.802 1.00 82.38 91 PRO A O 1
ATOM 724 N N . ILE A 1 92 ? -0.539 -12.010 -2.734 1.00 81.44 92 ILE A N 1
ATOM 725 C CA . ILE A 1 92 ? -1.013 -11.293 -3.916 1.00 81.44 92 ILE A CA 1
ATOM 726 C 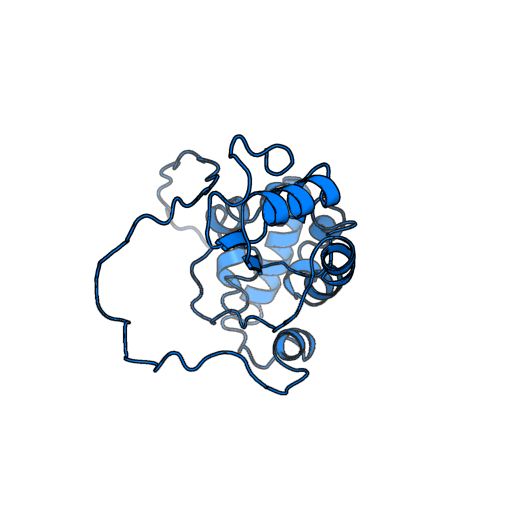C . ILE A 1 92 ? -1.281 -12.331 -5.010 1.00 81.44 92 ILE A C 1
ATOM 728 O O . ILE A 1 92 ? -0.328 -12.961 -5.483 1.00 81.44 92 ILE A O 1
ATOM 732 N N . PRO A 1 93 ? -2.541 -12.538 -5.436 1.00 84.56 93 PRO A N 1
ATOM 733 C CA . PRO A 1 93 ? -2.840 -13.483 -6.503 1.00 84.56 93 PRO A CA 1
ATOM 734 C C . PRO A 1 93 ? -2.084 -13.128 -7.792 1.00 84.56 93 PRO A C 1
ATOM 736 O O . PRO A 1 93 ? -1.908 -11.944 -8.087 1.00 84.56 93 PRO A O 1
ATOM 739 N N . PRO A 1 94 ? -1.653 -14.119 -8.591 1.00 80.75 94 PRO A N 1
ATOM 740 C CA . PRO A 1 94 ? -0.939 -13.862 -9.844 1.00 80.75 94 PRO A CA 1
ATOM 741 C C . PRO A 1 94 ? -1.787 -13.095 -10.872 1.00 80.75 94 PRO A C 1
ATOM 743 O O . PRO A 1 94 ? -1.246 -12.485 -11.791 1.00 80.75 94 PRO A O 1
ATOM 746 N N . ASP A 1 95 ? -3.109 -13.127 -10.722 1.00 84.12 95 ASP A N 1
ATOM 747 C CA . ASP A 1 95 ? -4.092 -12.439 -11.549 1.00 84.12 95 ASP A CA 1
ATOM 748 C C . ASP A 1 95 ? -4.649 -11.156 -10.901 1.00 84.12 95 ASP A C 1
ATOM 750 O O . ASP A 1 95 ? -5.574 -10.564 -11.449 1.00 84.12 95 ASP A O 1
ATOM 754 N N . CYS A 1 96 ? -4.070 -10.674 -9.791 1.00 85.88 96 CYS A N 1
ATOM 755 C CA . CYS A 1 96 ? -4.538 -9.490 -9.059 1.00 85.88 96 CYS A CA 1
ATOM 756 C C . CYS A 1 96 ? -4.756 -8.274 -9.977 1.00 85.88 96 CYS A C 1
ATOM 758 O O . CYS A 1 96 ? -3.891 -7.933 -10.774 1.00 85.88 96 CYS A O 1
ATOM 760 N N . THR A 1 97 ? -5.890 -7.582 -9.859 1.00 88.06 97 THR A N 1
ATOM 761 C CA . THR A 1 97 ? -6.239 -6.439 -10.727 1.00 88.06 97 THR A CA 1
ATOM 762 C C . THR A 1 97 ? -6.304 -5.103 -9.984 1.00 88.06 97 THR A C 1
ATOM 764 O O . THR A 1 97 ? -6.831 -4.136 -10.523 1.00 88.06 97 THR A O 1
ATOM 767 N N . ASP A 1 98 ? -5.841 -5.048 -8.731 1.00 86.81 98 ASP A N 1
ATOM 768 C CA . ASP A 1 98 ? -6.032 -3.881 -7.851 1.00 86.81 98 ASP A CA 1
ATOM 769 C C . ASP A 1 98 ? -5.136 -2.686 -8.228 1.00 86.81 98 ASP A C 1
ATOM 771 O O . ASP A 1 98 ? -5.497 -1.538 -7.993 1.00 86.81 98 ASP A O 1
ATOM 775 N N . GLY A 1 99 ? -3.998 -2.945 -8.882 1.00 89.00 99 GLY A N 1
ATOM 776 C CA . GLY A 1 99 ? -3.167 -1.910 -9.505 1.00 89.00 99 GLY A CA 1
ATOM 777 C C . GLY A 1 99 ? -2.120 -1.247 -8.605 1.00 89.00 99 GLY A C 1
ATOM 778 O O . GLY A 1 99 ? -1.401 -0.374 -9.077 1.00 89.00 99 GLY A O 1
ATOM 779 N N . PHE A 1 100 ? -1.975 -1.669 -7.345 1.00 88.75 100 PHE A N 1
ATOM 780 C CA . PHE A 1 100 ? -0.840 -1.261 -6.508 1.00 88.75 100 PHE A CA 1
ATOM 781 C C . PHE A 1 100 ? 0.487 -1.847 -7.025 1.00 88.75 100 PHE A C 1
ATOM 783 O O . PHE A 1 100 ? 0.496 -2.763 -7.849 1.00 88.75 100 PHE A O 1
ATOM 790 N N . ALA A 1 101 ? 1.621 -1.354 -6.513 1.00 88.19 101 ALA A N 1
ATOM 791 C CA . ALA A 1 101 ? 2.956 -1.685 -7.021 1.00 88.19 101 ALA A CA 1
ATOM 792 C C . ALA A 1 101 ? 3.2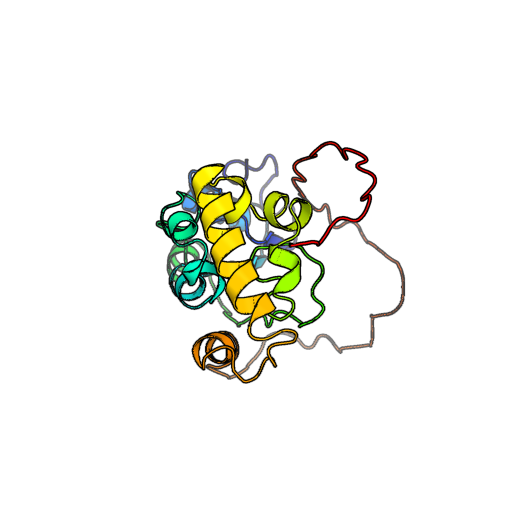12 -3.193 -7.191 1.00 88.19 101 ALA A C 1
ATOM 794 O O . ALA A 1 101 ? 3.761 -3.598 -8.207 1.00 88.19 101 ALA A O 1
ATOM 795 N N . GLY A 1 102 ? 2.772 -4.031 -6.248 1.00 87.69 102 GLY A N 1
ATOM 796 C CA . GLY A 1 102 ? 2.937 -5.489 -6.300 1.00 87.69 102 GLY A CA 1
ATOM 797 C C . GLY A 1 102 ? 1.859 -6.253 -7.082 1.00 87.69 102 GLY A C 1
ATOM 798 O O . GLY A 1 102 ? 1.967 -7.468 -7.216 1.00 87.69 102 GLY A O 1
ATOM 799 N N . ALA A 1 103 ? 0.820 -5.599 -7.611 1.00 89.75 103 ALA A N 1
ATOM 800 C CA . ALA A 1 103 ? -0.316 -6.276 -8.250 1.00 89.75 103 ALA A CA 1
ATOM 801 C C . ALA A 1 103 ? 0.065 -7.056 -9.520 1.00 89.75 103 ALA A C 1
ATOM 803 O O . ALA A 1 103 ? -0.631 -7.993 -9.907 1.00 89.75 103 ALA A O 1
ATOM 804 N N . TYR A 1 104 ? 1.173 -6.692 -10.170 1.00 89.19 104 TYR A N 1
ATOM 805 C CA . TYR A 1 104 ? 1.651 -7.307 -11.408 1.00 89.19 104 TYR A CA 1
ATOM 806 C C . TYR A 1 104 ? 2.946 -8.099 -11.199 1.00 89.19 104 TYR A C 1
ATOM 808 O O . TYR A 1 104 ? 3.672 -8.338 -12.154 1.00 89.19 104 TYR A O 1
ATOM 816 N N . TRP A 1 105 ? 3.234 -8.550 -9.973 1.00 84.94 105 TRP A N 1
ATOM 817 C CA . TRP A 1 105 ? 4.506 -9.197 -9.619 1.00 84.94 105 TRP A CA 1
ATOM 818 C C . TRP A 1 105 ? 4.902 -10.386 -10.517 1.00 84.94 105 TRP A C 1
ATOM 820 O O . TRP A 1 105 ? 6.091 -10.660 -10.662 1.00 84.94 105 TRP A O 1
ATOM 830 N N . ARG A 1 106 ? 3.918 -11.075 -11.121 1.00 83.12 106 ARG A N 1
ATOM 831 C CA . ARG A 1 106 ? 4.092 -12.199 -12.063 1.00 83.12 106 ARG A CA 1
ATOM 832 C C . ARG A 1 106 ? 3.849 -11.825 -13.539 1.00 83.12 106 ARG A C 1
ATOM 834 O O . ARG A 1 106 ? 3.851 -12.692 -14.405 1.00 83.12 106 ARG A O 1
ATOM 841 N N . ARG A 1 107 ? 3.585 -10.554 -13.830 1.00 85.56 107 ARG A N 1
ATOM 842 C CA . ARG A 1 107 ? 3.286 -10.006 -15.164 1.00 85.56 107 ARG A CA 1
ATOM 843 C C . ARG A 1 107 ? 4.214 -8.833 -15.423 1.00 85.56 107 ARG A C 1
ATOM 845 O O . ARG A 1 107 ? 3.821 -7.670 -15.359 1.00 85.56 107 ARG A O 1
ATOM 852 N N . PHE A 1 108 ? 5.479 -9.171 -15.613 1.00 83.31 108 PHE A N 1
ATOM 853 C CA . PHE A 1 108 ? 6.585 -8.233 -15.736 1.00 83.31 108 PHE A CA 1
ATOM 854 C C . PHE A 1 108 ? 6.333 -7.176 -16.827 1.00 83.31 108 PHE A C 1
ATOM 856 O O . PHE A 1 108 ? 6.542 -5.982 -16.616 1.00 83.31 108 PHE A O 1
ATOM 863 N N . GLU A 1 109 ? 5.800 -7.606 -17.969 1.00 85.44 109 GLU A N 1
ATOM 864 C CA . GLU A 1 109 ? 5.448 -6.779 -19.120 1.00 85.44 109 GLU A CA 1
ATOM 865 C C . GLU A 1 109 ? 4.457 -5.659 -18.784 1.00 85.44 109 GLU A C 1
ATOM 867 O O . GLU A 1 109 ? 4.511 -4.589 -19.389 1.00 85.44 109 GLU A O 1
ATOM 872 N N . ALA A 1 110 ? 3.607 -5.849 -17.770 1.00 91.25 110 ALA A N 1
ATOM 873 C CA . ALA A 1 110 ? 2.650 -4.831 -17.356 1.00 91.25 110 ALA A CA 1
ATOM 874 C C . ALA A 1 110 ? 3.350 -3.553 -16.874 1.00 91.25 110 ALA A C 1
ATOM 876 O O . ALA A 1 110 ? 2.836 -2.463 -17.100 1.00 91.25 110 ALA A O 1
ATOM 877 N N . TYR A 1 111 ? 4.541 -3.644 -16.272 1.00 90.94 111 TYR A N 1
ATOM 878 C CA . TYR A 1 111 ? 5.289 -2.462 -15.827 1.00 90.94 111 TYR A CA 1
ATOM 879 C C . TYR A 1 111 ? 5.898 -1.655 -16.983 1.00 90.94 111 TYR A C 1
ATOM 881 O O . TYR A 1 111 ? 6.343 -0.527 -16.770 1.00 90.94 111 TYR A O 1
ATOM 889 N N . LEU A 1 112 ? 5.907 -2.179 -18.212 1.00 90.50 112 LEU A N 1
ATOM 890 C CA . LEU A 1 112 ? 6.325 -1.419 -19.394 1.00 90.50 112 LEU A CA 1
ATOM 891 C C . LEU A 1 112 ? 5.224 -0.449 -19.844 1.00 90.50 112 LEU A C 1
ATOM 893 O O . LEU A 1 112 ? 5.523 0.648 -20.334 1.00 90.50 112 LEU A O 1
ATOM 897 N N . GLU A 1 113 ? 3.965 -0.804 -19.583 1.00 93.50 113 GLU A N 1
ATOM 898 C CA . GLU A 1 113 ? 2.798 -0.020 -19.965 1.00 93.50 113 GLU A CA 1
ATOM 899 C C . GLU A 1 113 ? 2.749 1.321 -19.211 1.00 93.50 113 GLU A C 1
ATOM 901 O O . GLU A 1 113 ? 2.713 1.350 -17.974 1.00 93.50 113 GLU A O 1
ATOM 906 N N . PRO A 1 114 ? 2.704 2.466 -19.921 1.00 92.44 114 PRO A N 1
ATOM 907 C CA . PRO A 1 114 ? 2.653 3.781 -19.283 1.00 92.44 114 PRO A CA 1
ATOM 908 C C . PRO A 1 114 ? 1.473 3.943 -18.320 1.00 92.44 114 PRO A C 1
ATOM 910 O O . PRO A 1 114 ? 1.628 4.528 -17.252 1.00 92.44 114 PRO A O 1
ATOM 913 N N . ALA A 1 115 ? 0.308 3.388 -18.668 1.00 92.44 115 ALA A N 1
ATOM 914 C CA . ALA A 1 115 ? -0.891 3.472 -17.839 1.00 92.44 115 ALA A CA 1
ATOM 915 C C . ALA A 1 115 ? -0.740 2.721 -16.504 1.00 92.44 115 ALA A C 1
ATOM 917 O O . ALA A 1 115 ? -1.199 3.209 -15.473 1.00 92.44 115 ALA A O 1
ATOM 918 N N . VAL A 1 116 ? -0.061 1.569 -16.507 1.00 93.12 116 VAL A N 1
ATOM 919 C CA . VAL A 1 116 ? 0.209 0.791 -15.289 1.00 93.12 116 VAL A CA 1
ATOM 920 C C . VAL A 1 116 ? 1.166 1.556 -14.384 1.00 93.12 116 VAL A C 1
ATOM 922 O O . VAL A 1 116 ? 0.870 1.742 -13.204 1.00 93.12 116 VAL A O 1
ATOM 925 N N . ARG A 1 117 ? 2.262 2.092 -14.935 1.00 93.69 117 ARG A N 1
ATOM 926 C CA . ARG A 1 117 ? 3.204 2.917 -14.162 1.00 93.69 117 ARG A CA 1
ATOM 927 C C . ARG A 1 117 ? 2.537 4.163 -13.584 1.00 93.69 117 ARG A C 1
ATOM 929 O O . ARG A 1 117 ? 2.753 4.469 -12.420 1.00 93.69 117 ARG A O 1
ATOM 936 N N . ALA A 1 118 ? 1.668 4.825 -14.345 1.00 91.81 118 ALA A N 1
ATOM 937 C CA . ALA A 1 118 ? 0.917 5.987 -13.870 1.00 91.81 118 ALA A CA 1
ATOM 938 C C . ALA A 1 118 ? -0.080 5.657 -12.740 1.00 91.81 118 ALA A C 1
ATOM 940 O O . ALA A 1 118 ? -0.395 6.528 -11.933 1.00 91.81 118 ALA A O 1
ATOM 941 N N . SER A 1 119 ? -0.576 4.415 -12.660 1.00 90.19 119 SER A N 1
ATOM 942 C CA . SER A 1 119 ? -1.461 3.973 -11.569 1.00 90.19 119 SER A CA 1
ATOM 943 C C . SER A 1 119 ? -0.732 3.577 -10.281 1.00 90.19 119 SER A C 1
ATOM 945 O O . SER A 1 119 ? -1.370 3.430 -9.241 1.00 90.19 119 SER A O 1
ATOM 947 N N . ILE A 1 120 ? 0.592 3.429 -10.333 1.00 91.88 120 ILE A N 1
ATOM 948 C CA . ILE A 1 120 ? 1.422 3.039 -9.196 1.00 91.88 120 ILE A CA 1
ATOM 949 C C . ILE A 1 120 ? 2.121 4.292 -8.682 1.00 91.88 120 ILE A C 1
ATOM 951 O O . ILE A 1 120 ? 3.015 4.816 -9.339 1.00 91.88 120 ILE A O 1
ATOM 955 N N . SER A 1 121 ? 1.733 4.774 -7.500 1.00 88.62 121 SER A N 1
ATOM 956 C CA . SER A 1 121 ? 2.229 6.045 -6.948 1.00 88.62 121 SER A CA 1
ATOM 957 C C . SER A 1 121 ? 3.757 6.128 -6.895 1.00 88.62 121 SER A C 1
ATOM 959 O O . SER A 1 121 ? 4.316 7.152 -7.280 1.00 88.62 121 SER A O 1
ATOM 961 N N . SER A 1 122 ? 4.435 5.050 -6.497 1.00 88.62 122 SER A N 1
ATOM 962 C CA . SER A 1 122 ? 5.898 5.014 -6.415 1.00 88.62 122 SER A CA 1
ATOM 963 C C . SER A 1 122 ? 6.597 5.138 -7.772 1.00 88.62 122 SER A C 1
ATOM 965 O O . SER A 1 122 ? 7.713 5.636 -7.831 1.00 88.62 122 SER A O 1
ATOM 967 N N . LEU A 1 123 ? 5.947 4.747 -8.871 1.00 93.00 123 LEU A N 1
ATOM 968 C CA . LEU A 1 123 ? 6.482 4.897 -10.228 1.00 93.00 123 LEU A CA 1
ATOM 969 C C . LEU A 1 123 ? 6.039 6.216 -10.868 1.00 93.00 123 LEU A C 1
ATOM 971 O O . LEU A 1 123 ? 6.802 6.836 -11.603 1.00 93.00 123 LEU A O 1
ATOM 975 N N . ALA A 1 124 ? 4.813 6.655 -10.585 1.00 93.75 124 ALA A N 1
ATOM 976 C CA . ALA A 1 124 ? 4.237 7.883 -11.122 1.00 93.75 124 ALA A CA 1
ATOM 977 C C . ALA A 1 124 ? 4.921 9.155 -10.595 1.00 93.75 124 ALA A C 1
ATOM 979 O O . ALA A 1 124 ? 4.855 10.193 -11.249 1.00 93.75 124 ALA A O 1
ATOM 980 N N . LEU A 1 125 ? 5.548 9.082 -9.416 1.00 93.62 125 LEU A N 1
ATOM 981 C CA . LEU A 1 125 ? 6.270 10.195 -8.793 1.00 93.62 125 LEU A CA 1
ATOM 982 C C . LEU A 1 125 ? 7.737 10.309 -9.229 1.00 93.62 125 LEU A C 1
ATOM 984 O O . LEU A 1 125 ? 8.396 11.277 -8.852 1.00 93.62 125 LEU A O 1
ATOM 988 N N . LEU A 1 126 ? 8.252 9.349 -10.000 1.00 94.19 126 LEU A N 1
ATOM 989 C CA . LEU A 1 126 ? 9.622 9.410 -10.499 1.00 94.19 126 LEU A CA 1
ATOM 990 C C . LEU A 1 126 ? 9.788 10.517 -11.540 1.00 94.19 126 LEU A C 1
ATOM 992 O O . LEU A 1 126 ? 8.848 10.888 -12.250 1.00 94.19 126 LEU A O 1
ATOM 996 N N . SER A 1 127 ? 11.020 11.009 -11.670 1.00 95.06 127 SER A N 1
ATOM 997 C CA . SER A 1 127 ? 11.370 11.874 -12.790 1.00 95.06 127 SER A CA 1
ATOM 998 C C . SER A 1 127 ? 11.165 11.123 -14.120 1.00 95.06 127 SER A C 1
ATOM 1000 O O . SER A 1 127 ? 11.275 9.891 -14.159 1.00 95.06 127 SER A O 1
ATOM 1002 N N . PRO A 1 128 ? 10.886 11.823 -15.237 1.00 93.50 128 PRO A N 1
ATOM 1003 C CA . PRO A 1 128 ? 10.818 11.176 -16.545 1.00 93.50 128 PRO A CA 1
ATOM 1004 C C . PRO A 1 128 ? 12.095 10.400 -16.889 1.00 93.50 128 PRO A C 1
ATOM 1006 O O . PRO A 1 128 ? 12.011 9.319 -17.460 1.00 93.50 128 PRO A O 1
ATOM 1009 N N . GLU A 1 129 ? 13.262 10.914 -16.493 1.00 95.06 129 GLU A N 1
ATOM 1010 C CA . GLU A 1 129 ? 14.558 10.265 -16.709 1.00 95.06 129 GLU A CA 1
ATOM 1011 C C . GLU A 1 129 ? 14.661 8.928 -15.963 1.00 95.06 129 GLU A C 1
ATOM 1013 O O . GLU A 1 129 ? 14.985 7.905 -16.570 1.00 95.06 129 GLU A O 1
ATOM 1018 N N . ASP A 1 130 ? 14.304 8.900 -14.678 1.00 95.25 130 ASP A N 1
ATOM 1019 C CA . ASP A 1 130 ? 14.341 7.679 -13.866 1.00 95.25 130 ASP A CA 1
ATOM 1020 C C . ASP A 1 130 ? 13.298 6.662 -14.319 1.00 95.25 130 ASP A C 1
ATOM 1022 O O . ASP A 1 130 ? 13.588 5.472 -14.470 1.00 95.25 130 ASP A O 1
ATOM 1026 N N . GLY A 1 131 ? 12.089 7.137 -14.622 1.00 92.44 131 GLY A N 1
ATOM 1027 C CA . GLY A 1 131 ? 11.027 6.306 -15.176 1.00 92.44 131 GLY A CA 1
ATOM 1028 C C . GLY A 1 131 ? 11.401 5.695 -16.532 1.00 92.44 131 GLY A C 1
ATOM 1029 O O . GLY A 1 131 ? 11.007 4.562 -16.833 1.00 92.44 131 GLY A O 1
ATOM 1030 N N . ASP A 1 132 ? 12.166 6.414 -17.353 1.00 92.94 132 ASP A N 1
ATOM 1031 C CA . ASP A 1 132 ? 12.654 5.955 -18.653 1.00 92.94 132 ASP A CA 1
ATOM 1032 C C . ASP A 1 132 ? 13.814 4.972 -18.528 1.00 92.94 132 ASP A C 1
ATOM 1034 O O . ASP A 1 132 ? 13.786 3.918 -19.173 1.00 92.94 132 ASP A O 1
ATOM 1038 N N . ARG A 1 133 ? 14.787 5.258 -17.658 1.00 93.69 133 ARG A N 1
ATOM 1039 C CA . ARG A 1 133 ? 15.905 4.357 -17.358 1.00 93.69 133 ARG A CA 1
ATOM 1040 C C . ARG A 1 133 ? 15.401 3.033 -16.796 1.00 93.69 133 ARG A C 1
ATOM 1042 O O . ARG A 1 133 ? 15.768 1.980 -17.323 1.00 93.69 133 ARG A O 1
ATOM 1049 N N . GLY A 1 134 ? 14.530 3.077 -15.789 1.00 89.38 134 GLY A N 1
ATOM 1050 C CA . GLY A 1 134 ? 13.978 1.875 -15.172 1.00 89.38 134 GLY A CA 1
ATOM 1051 C C . GLY A 1 134 ? 13.141 1.054 -16.149 1.00 89.38 134 GLY A C 1
ATOM 1052 O O . GLY A 1 134 ? 13.345 -0.154 -16.268 1.00 89.38 134 GLY A O 1
ATOM 1053 N N . ARG A 1 135 ? 12.292 1.700 -16.966 1.00 91.00 135 ARG A N 1
ATOM 1054 C CA . ARG A 1 135 ? 11.570 1.019 -18.057 1.00 91.00 135 ARG A CA 1
ATOM 1055 C C . ARG A 1 135 ? 12.532 0.385 -19.059 1.00 91.00 135 ARG A C 1
ATOM 1057 O O . ARG A 1 135 ? 12.284 -0.733 -19.498 1.00 91.00 135 ARG A O 1
ATOM 1064 N N . GLY A 1 136 ? 13.598 1.083 -19.445 1.00 87.00 136 GLY A N 1
ATOM 1065 C CA . GLY A 1 136 ? 14.587 0.582 -20.396 1.00 87.00 136 GLY A CA 1
ATOM 1066 C C . GLY A 1 136 ? 15.328 -0.650 -19.874 1.00 87.00 136 GLY A C 1
ATOM 1067 O O . GLY A 1 136 ? 15.480 -1.624 -20.608 1.00 87.00 136 GLY A O 1
ATOM 1068 N N . GLY A 1 137 ? 15.752 -0.636 -18.608 1.00 83.50 137 GLY A N 1
ATOM 1069 C CA . GLY A 1 137 ? 16.362 -1.794 -17.947 1.00 83.50 137 GLY A CA 1
ATOM 1070 C C . GLY A 1 137 ? 15.393 -2.970 -17.844 1.00 83.50 137 GLY A C 1
ATOM 1071 O O . GLY A 1 137 ? 15.717 -4.076 -18.270 1.00 83.50 137 GLY A O 1
ATOM 1072 N N . CYS A 1 138 ? 14.177 -2.695 -17.373 1.00 81.62 138 CYS A N 1
ATOM 1073 C CA . CYS A 1 138 ? 13.087 -3.658 -17.259 1.00 81.62 138 CYS A CA 1
ATOM 1074 C C . CYS A 1 138 ? 12.809 -4.317 -18.624 1.00 81.62 138 CYS A C 1
ATOM 1076 O O . CYS A 1 138 ? 12.922 -5.533 -18.780 1.00 81.62 138 CYS A O 1
ATOM 1078 N N . GLY A 1 139 ? 12.590 -3.511 -19.664 1.00 78.38 139 GLY A N 1
ATOM 1079 C CA . GLY A 1 139 ? 12.342 -3.983 -21.026 1.00 78.38 139 GLY A CA 1
ATOM 1080 C C . GLY A 1 139 ? 13.479 -4.828 -21.602 1.00 78.38 139 GLY A C 1
ATOM 1081 O O . GLY A 1 139 ? 13.208 -5.824 -22.266 1.00 78.38 139 GLY A O 1
ATOM 1082 N N . LYS A 1 140 ? 14.747 -4.499 -21.316 1.00 75.94 140 LYS A N 1
ATOM 1083 C CA . LYS A 1 140 ? 15.893 -5.324 -21.739 1.00 75.94 140 LYS A CA 1
ATOM 1084 C C . LYS A 1 140 ? 15.851 -6.716 -21.111 1.00 75.94 140 LYS A C 1
ATOM 1086 O O . LYS A 1 140 ? 16.014 -7.690 -21.841 1.00 75.94 140 LYS A O 1
ATOM 1091 N N . THR A 1 141 ? 15.594 -6.826 -19.807 1.00 73.94 141 THR A N 1
ATOM 1092 C CA . THR A 1 141 ? 15.468 -8.136 -19.146 1.00 73.94 141 THR A CA 1
ATOM 1093 C C . THR A 1 141 ? 14.303 -8.938 -19.720 1.00 73.94 141 THR A C 1
ATOM 1095 O O . THR A 1 141 ? 14.471 -10.116 -20.032 1.00 73.94 141 THR A O 1
ATOM 1098 N N . TRP A 1 142 ? 13.152 -8.298 -19.944 1.00 69.75 142 TRP A N 1
ATOM 1099 C CA . TRP A 1 142 ? 12.002 -8.950 -20.575 1.00 69.75 142 TRP A CA 1
ATOM 1100 C C . TRP A 1 142 ? 12.317 -9.478 -21.975 1.00 69.75 142 TRP A C 1
ATOM 1102 O O . TRP A 1 142 ? 11.970 -10.609 -22.294 1.00 69.75 142 TRP A O 1
ATOM 1112 N N . CYS A 1 143 ? 12.998 -8.689 -22.809 1.00 63.56 143 CYS A N 1
ATOM 1113 C CA . CYS A 1 143 ? 13.379 -9.116 -24.155 1.00 63.56 143 CYS A CA 1
ATOM 1114 C C . CYS A 1 143 ? 14.376 -10.284 -24.149 1.00 63.56 143 CYS A C 1
ATOM 1116 O O . CYS A 1 143 ? 14.351 -11.098 -25.068 1.00 63.56 143 CYS A O 1
ATOM 1118 N N . LEU A 1 144 ? 15.249 -10.370 -23.138 1.00 61.56 144 LEU A N 1
ATOM 1119 C CA . LEU A 1 144 ? 16.201 -11.474 -22.988 1.00 61.56 144 LEU A CA 1
ATOM 1120 C C . LEU A 1 144 ? 15.525 -12.767 -22.519 1.00 61.56 144 LEU A C 1
ATOM 1122 O O . LEU A 1 144 ? 15.942 -13.849 -22.928 1.00 61.56 144 LEU A O 1
ATOM 1126 N N . VAL A 1 145 ? 14.488 -12.664 -21.682 1.00 63.22 145 VAL A N 1
ATOM 1127 C CA . VAL A 1 145 ? 13.755 -13.820 -21.147 1.00 63.22 145 VAL A CA 1
ATOM 1128 C C . VAL A 1 145 ? 12.236 -13.584 -21.207 1.00 63.22 145 VAL A C 1
ATOM 1130 O O . VAL A 1 145 ? 11.588 -13.428 -20.165 1.00 63.22 145 VAL A O 1
ATOM 1133 N N . PRO A 1 146 ? 11.627 -13.561 -22.411 1.00 59.44 146 PRO A N 1
ATOM 1134 C CA . PRO A 1 146 ? 10.185 -13.390 -22.531 1.00 59.44 146 PRO A CA 1
ATOM 1135 C C . PRO A 1 146 ? 9.461 -14.545 -21.838 1.00 59.44 146 PRO A C 1
ATOM 1137 O O . PRO A 1 146 ? 9.736 -15.715 -22.104 1.00 59.44 146 PRO A O 1
ATOM 1140 N N . GLY A 1 147 ? 8.528 -14.225 -20.942 1.00 55.34 147 GLY A N 1
ATOM 1141 C CA . GLY A 1 147 ? 7.789 -15.237 -20.187 1.00 55.34 147 GLY A CA 1
ATOM 1142 C C . GLY A 1 147 ? 8.558 -15.850 -19.015 1.00 55.34 147 GLY A C 1
ATOM 1143 O O . GLY A 1 147 ? 8.276 -16.996 -18.666 1.00 55.34 147 GLY A O 1
ATOM 1144 N N . MET A 1 148 ? 9.499 -15.106 -18.416 1.00 52.59 148 MET A N 1
ATOM 1145 C CA . MET A 1 148 ? 10.219 -15.477 -17.190 1.00 52.59 148 MET A CA 1
ATOM 1146 C C . MET A 1 148 ? 9.298 -16.253 -16.216 1.00 52.59 148 MET A C 1
ATOM 1148 O O . MET A 1 148 ? 8.310 -15.696 -15.721 1.00 52.59 148 MET A O 1
ATOM 1152 N N . PRO A 1 149 ? 9.545 -17.557 -15.978 1.00 46.16 149 PRO A N 1
ATOM 1153 C CA . PRO A 1 149 ? 8.689 -18.353 -15.118 1.00 46.16 149 PRO A CA 1
ATOM 1154 C C . PRO A 1 149 ? 8.823 -17.859 -13.678 1.00 46.16 149 PRO A C 1
ATOM 1156 O O . PRO A 1 149 ? 9.913 -17.580 -13.186 1.00 46.16 149 PRO A O 1
ATOM 1159 N N . ALA A 1 150 ? 7.688 -17.787 -12.982 1.00 48.44 150 ALA A N 1
ATOM 1160 C CA . ALA A 1 150 ? 7.574 -17.287 -11.607 1.00 48.44 150 ALA A CA 1
ATOM 1161 C C . ALA A 1 150 ? 8.463 -17.995 -10.567 1.00 48.44 150 ALA A C 1
ATOM 1163 O O . ALA A 1 150 ? 8.488 -17.580 -9.415 1.00 48.44 150 ALA A O 1
ATOM 1164 N N . THR A 1 151 ? 9.140 -19.076 -10.951 1.00 41.62 151 THR A N 1
ATOM 1165 C CA . THR A 1 151 ? 10.038 -19.865 -10.108 1.00 41.62 151 THR A CA 1
ATOM 1166 C C . THR A 1 151 ? 11.451 -19.293 -10.021 1.00 41.62 151 THR A C 1
ATOM 1168 O O . THR A 1 151 ? 12.117 -19.559 -9.028 1.00 41.62 151 THR A O 1
ATOM 1171 N N . ASP A 1 152 ? 11.882 -18.487 -11.001 1.00 43.19 152 ASP A N 1
ATOM 1172 C CA . ASP A 1 152 ? 13.234 -17.894 -11.032 1.00 43.19 152 ASP A CA 1
ATOM 1173 C C . ASP A 1 152 ? 13.250 -16.423 -10.591 1.00 43.19 152 ASP A C 1
ATOM 1175 O O . ASP A 1 152 ? 14.306 -15.797 -10.490 1.00 43.19 152 ASP A O 1
ATOM 1179 N N . ILE A 1 153 ? 12.079 -15.870 -10.257 1.00 46.03 153 ILE A N 1
ATOM 1180 C CA . ILE A 1 153 ? 12.006 -14.679 -9.417 1.00 46.03 153 ILE A CA 1
ATOM 1181 C C . ILE A 1 153 ? 12.455 -15.136 -8.029 1.00 46.03 153 ILE A C 1
ATOM 1183 O O . ILE A 1 153 ? 11.691 -15.800 -7.336 1.00 46.03 153 ILE A O 1
ATOM 1187 N N . CYS A 1 154 ? 13.719 -14.833 -7.720 1.00 35.72 154 CYS A N 1
ATOM 1188 C CA . CYS A 1 154 ? 14.458 -14.970 -6.465 1.00 35.72 154 CYS A CA 1
ATOM 1189 C C . CYS A 1 154 ? 13.651 -15.510 -5.267 1.00 35.72 154 CYS A C 1
ATOM 1191 O O . CYS A 1 154 ? 12.549 -15.046 -4.972 1.00 35.72 154 CYS A O 1
ATOM 1193 N N . GLU A 1 155 ? 14.258 -16.398 -4.472 1.00 37.94 155 GLU A N 1
ATOM 1194 C CA . GLU A 1 155 ? 13.763 -16.807 -3.145 1.00 37.94 155 GLU A CA 1
ATOM 1195 C C . GL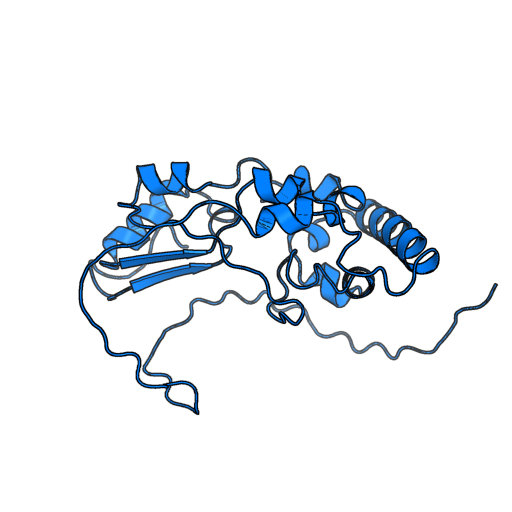U A 1 155 ? 13.182 -15.643 -2.299 1.00 37.94 155 GLU A C 1
ATOM 1197 O O . GLU A 1 155 ? 12.330 -15.877 -1.442 1.00 37.94 155 GLU A O 1
ATOM 1202 N N . SER A 1 156 ? 13.583 -14.388 -2.544 1.00 37.62 156 SER A N 1
ATOM 1203 C CA . SER A 1 156 ? 12.999 -13.172 -1.964 1.00 37.62 156 SER A CA 1
ATOM 1204 C C . SER A 1 156 ? 11.503 -12.950 -2.259 1.00 37.62 156 SER A C 1
ATOM 1206 O O . SER A 1 156 ? 10.786 -12.531 -1.350 1.00 37.62 156 SER A O 1
ATOM 1208 N N . CYS A 1 157 ? 10.988 -13.273 -3.453 1.00 37.50 157 CYS A N 1
ATOM 1209 C CA . CYS A 1 157 ? 9.553 -13.177 -3.765 1.00 37.50 157 CYS A CA 1
ATOM 1210 C C . CYS A 1 157 ? 8.746 -14.334 -3.166 1.00 37.50 157 CYS A C 1
ATOM 1212 O O . CYS A 1 157 ? 7.618 -14.123 -2.724 1.00 37.50 157 CYS A O 1
ATOM 1214 N N . LEU A 1 158 ? 9.329 -15.532 -3.053 1.00 36.50 158 LEU A N 1
ATOM 1215 C CA . LEU A 1 158 ? 8.725 -16.629 -2.286 1.00 36.50 158 LEU A CA 1
ATOM 1216 C C . LEU A 1 158 ? 8.725 -16.333 -0.773 1.00 36.50 158 LEU A C 1
ATOM 1218 O O . LEU A 1 158 ? 7.794 -16.730 -0.071 1.00 36.50 158 LEU A O 1
ATOM 1222 N N . ARG A 1 159 ? 9.675 -15.542 -0.256 1.00 35.47 159 ARG A N 1
ATOM 1223 C CA . ARG A 1 159 ? 9.692 -15.078 1.149 1.00 35.47 159 ARG A CA 1
ATOM 1224 C C . ARG A 1 159 ? 8.605 -14.061 1.503 1.00 35.47 159 ARG A C 1
ATOM 1226 O O . ARG A 1 159 ? 8.318 -13.914 2.686 1.00 35.47 159 ARG A O 1
ATOM 1233 N N . LEU A 1 160 ? 7.934 -13.441 0.528 1.00 37.34 160 LEU A N 1
ATOM 1234 C CA . LEU A 1 160 ? 6.691 -12.694 0.780 1.00 37.34 160 LEU A CA 1
ATOM 1235 C C . LEU A 1 160 ? 5.506 -13.618 1.133 1.00 37.34 160 LEU A C 1
ATOM 1237 O O . LEU A 1 160 ? 4.458 -13.134 1.555 1.00 37.34 160 LEU A O 1
ATOM 1241 N N . THR A 1 161 ? 5.658 -14.945 0.994 1.00 31.94 161 THR A N 1
ATOM 1242 C CA . THR A 1 161 ? 4.584 -15.924 1.241 1.00 31.94 161 THR A CA 1
ATOM 1243 C C . THR A 1 161 ? 4.810 -16.914 2.390 1.00 31.94 161 THR A C 1
ATOM 1245 O O . THR A 1 161 ? 3.910 -17.714 2.631 1.00 31.94 161 THR A O 1
ATOM 1248 N N . TRP A 1 162 ? 5.895 -16.859 3.181 1.00 29.34 162 TRP A N 1
ATOM 1249 C CA . TRP A 1 162 ? 6.097 -17.861 4.250 1.00 29.34 162 TRP A CA 1
ATOM 1250 C C . TRP A 1 162 ? 6.698 -17.338 5.567 1.00 29.34 162 TRP A C 1
ATOM 1252 O O . TRP A 1 162 ? 7.837 -16.884 5.616 1.00 29.34 162 TRP A O 1
ATOM 1262 N N . GLY A 1 163 ? 5.920 -17.518 6.648 1.00 25.28 163 GLY A N 1
ATOM 1263 C CA . GLY A 1 163 ? 6.300 -17.429 8.070 1.00 25.28 163 GLY A CA 1
ATOM 1264 C C . GLY A 1 163 ? 5.318 -16.553 8.870 1.00 25.28 163 GLY A C 1
ATOM 1265 O O . GLY A 1 163 ? 5.207 -15.373 8.580 1.00 25.28 163 GLY A O 1
ATOM 1266 N N . ILE A 1 164 ? 4.562 -16.988 9.888 1.00 27.70 164 ILE A N 1
ATOM 1267 C CA . ILE A 1 164 ? 4.592 -18.160 10.783 1.00 27.70 164 ILE A CA 1
ATOM 1268 C C . ILE A 1 164 ? 3.131 -18.381 11.293 1.00 27.70 164 ILE A C 1
ATOM 1270 O O . ILE A 1 164 ? 2.471 -17.409 11.655 1.00 27.70 164 ILE A O 1
ATOM 1274 N N . GLY A 1 165 ? 2.599 -19.620 11.302 1.00 23.02 165 GLY A N 1
ATOM 1275 C CA . GLY A 1 165 ? 1.297 -19.982 11.934 1.00 23.02 165 GLY A CA 1
ATOM 1276 C C . GLY A 1 165 ? 1.354 -19.878 13.475 1.00 23.02 165 GLY A C 1
ATOM 1277 O O . GLY A 1 165 ? 2.447 -19.849 14.022 1.00 23.02 165 GLY A O 1
ATOM 1278 N N . TRP A 1 166 ? 0.282 -19.787 14.276 1.00 22.14 166 TRP A N 1
ATOM 1279 C CA . TRP A 1 166 ? -0.890 -20.670 14.426 1.00 22.14 166 TRP A CA 1
ATOM 1280 C C . TRP A 1 166 ? -2.061 -19.953 15.167 1.00 22.14 166 TRP A C 1
ATOM 1282 O O . TRP A 1 166 ? -1.905 -18.850 15.680 1.00 22.14 166 TRP A O 1
ATOM 1292 N N . TRP A 1 167 ? -3.236 -20.600 15.193 1.00 24.62 167 TRP A N 1
ATOM 1293 C CA . TRP A 1 167 ? -4.595 -20.118 15.531 1.00 24.62 167 TRP A CA 1
ATOM 1294 C C . TRP A 1 167 ? -4.971 -19.942 17.028 1.00 24.62 167 TRP A C 1
ATOM 1296 O O . TRP A 1 167 ? -4.317 -20.537 17.880 1.00 24.62 167 TRP A O 1
ATOM 1306 N N . TRP A 1 168 ? -6.137 -19.271 17.265 1.00 29.22 168 TRP A N 1
ATOM 1307 C CA . TRP A 1 168 ? -7.257 -19.534 18.244 1.00 29.22 168 TRP A CA 1
ATOM 1308 C C . TRP A 1 168 ? -7.641 -18.311 19.147 1.00 29.22 168 TRP A C 1
ATOM 1310 O O . TRP A 1 168 ? -6.736 -17.635 19.610 1.00 29.22 168 TRP A O 1
ATOM 1320 N N . LEU A 1 169 ? -8.888 -17.926 19.525 1.00 29.77 169 LEU A N 1
ATOM 1321 C CA . LEU A 1 169 ? -10.300 -18.193 19.150 1.00 29.77 169 LEU A CA 1
ATOM 1322 C C . LEU A 1 169 ? -11.232 -17.099 19.736 1.00 29.77 169 LEU A C 1
ATOM 1324 O O . LEU A 1 169 ? -11.039 -16.652 20.863 1.00 29.77 169 LEU A O 1
ATOM 1328 N N . GLY A 1 170 ? -12.284 -16.717 19.002 1.00 23.86 170 GLY A N 1
ATOM 1329 C CA . GLY A 1 170 ? -13.349 -15.842 19.502 1.00 23.86 170 GLY A CA 1
ATOM 1330 C C . GLY A 1 170 ? -14.529 -15.736 18.534 1.00 23.86 170 GLY A C 1
ATOM 1331 O O . GLY A 1 170 ? -14.526 -14.892 17.649 1.00 23.86 170 GLY A O 1
ATOM 1332 N N . ALA A 1 171 ? -15.538 -16.582 18.766 1.00 28.64 171 ALA A N 1
ATOM 1333 C CA . ALA A 1 171 ? -16.837 -16.695 18.086 1.00 28.64 171 ALA A CA 1
ATOM 1334 C C . ALA A 1 171 ? -16.865 -17.433 16.727 1.00 28.64 171 ALA A C 1
ATOM 1336 O O . ALA A 1 171 ? -16.385 -16.970 15.697 1.00 28.64 171 ALA A O 1
ATOM 1337 N N . LYS A 1 172 ? -17.529 -18.598 16.746 1.00 27.11 172 LYS A N 1
ATOM 1338 C CA . LYS A 1 172 ? -17.998 -19.335 15.570 1.00 27.11 172 LYS A CA 1
ATOM 1339 C C . LYS A 1 172 ? -18.927 -18.435 14.748 1.00 27.11 172 LYS A C 1
ATOM 1341 O O . LYS A 1 172 ? -20.047 -18.175 15.176 1.00 27.11 172 LYS A O 1
ATOM 1346 N N . ILE A 1 173 ? -18.500 -18.026 13.559 1.00 31.05 173 ILE A N 1
ATOM 1347 C CA . ILE A 1 173 ? -19.422 -17.692 12.471 1.00 31.05 173 ILE A CA 1
ATOM 1348 C C . ILE A 1 173 ? -19.361 -18.892 11.521 1.00 31.05 173 ILE A C 1
ATOM 1350 O O . ILE A 1 173 ? -18.277 -19.187 11.014 1.00 31.05 173 ILE A O 1
ATOM 1354 N N . PRO A 1 174 ? -20.449 -19.654 11.323 1.00 28.34 174 PRO A N 1
ATOM 1355 C CA . PRO A 1 174 ? -20.446 -20.717 10.330 1.00 28.34 174 PRO A CA 1
ATOM 1356 C C . PRO A 1 174 ? -20.208 -20.101 8.947 1.00 28.34 174 PRO A C 1
ATOM 1358 O O . PRO A 1 174 ? -20.961 -19.236 8.505 1.00 28.34 174 PRO A O 1
ATOM 1361 N N . LEU A 1 175 ? -19.145 -20.541 8.270 1.00 28.53 175 LEU A N 1
ATOM 1362 C CA . LEU A 1 175 ? -18.903 -20.240 6.862 1.00 28.53 175 LEU A CA 1
ATOM 1363 C C . LEU A 1 175 ? -19.960 -20.967 6.021 1.00 28.53 175 LEU A C 1
ATOM 1365 O O . LEU A 1 175 ? -19.760 -22.093 5.575 1.00 28.53 175 LEU A O 1
ATOM 1369 N N . THR A 1 176 ? -21.107 -20.329 5.811 1.00 29.98 176 THR A N 1
ATOM 1370 C CA . THR A 1 176 ? -21.941 -20.607 4.639 1.00 29.98 176 THR A CA 1
ATOM 1371 C C . THR A 1 176 ? -21.297 -19.956 3.410 1.00 29.98 176 THR A C 1
ATOM 1373 O O . THR A 1 176 ? -20.717 -18.876 3.540 1.00 29.98 176 THR A O 1
ATOM 1376 N N . PRO A 1 177 ? -21.391 -20.559 2.212 1.00 32.91 177 PRO A N 1
ATOM 1377 C CA . PRO A 1 177 ? -20.731 -20.060 1.010 1.00 32.91 177 PRO A CA 1
ATOM 1378 C C . PRO A 1 177 ? -21.443 -18.804 0.486 1.00 32.91 177 PRO A C 1
ATOM 1380 O O . PRO A 1 177 ? -22.260 -18.872 -0.428 1.00 32.91 177 PRO A O 1
ATOM 1383 N N . PHE A 1 178 ? -21.137 -17.638 1.054 1.00 30.58 178 PHE A N 1
ATOM 1384 C CA . PHE A 1 178 ? -21.626 -16.349 0.566 1.00 30.58 178 PHE A CA 1
ATOM 1385 C C . PHE A 1 178 ? -20.615 -15.743 -0.412 1.00 30.58 178 PHE A C 1
ATOM 1387 O O . PHE A 1 178 ? -19.953 -14.747 -0.145 1.00 30.58 178 PHE A O 1
ATOM 1394 N N . MET A 1 179 ? -20.467 -16.393 -1.566 1.00 30.88 179 MET A N 1
ATOM 1395 C CA . MET A 1 179 ? -19.756 -15.825 -2.712 1.00 30.88 179 MET A CA 1
ATOM 1396 C C . MET A 1 179 ? -20.535 -16.101 -3.998 1.00 30.88 179 MET A C 1
ATOM 1398 O O . MET A 1 179 ? -20.024 -16.663 -4.960 1.00 30.88 179 MET A O 1
ATOM 1402 N N . LYS A 1 180 ? -21.816 -15.713 -4.014 1.00 30.12 180 LYS A N 1
ATOM 1403 C CA . LYS A 1 180 ? -22.565 -15.463 -5.250 1.00 30.12 180 LYS A CA 1
ATOM 1404 C C . LYS A 1 180 ? -23.509 -14.276 -5.056 1.00 30.12 180 LYS A C 1
ATOM 1406 O O . LYS A 1 180 ? -24.477 -14.383 -4.322 1.00 30.12 180 LYS A O 1
ATOM 1411 N N . ARG A 1 181 ? -23.220 -13.214 -5.816 1.00 33.75 181 ARG A N 1
ATOM 1412 C CA . ARG A 1 181 ? -24.088 -12.091 -6.219 1.00 33.75 181 ARG A CA 1
ATOM 1413 C C . ARG A 1 181 ? -24.696 -11.210 -5.115 1.00 33.75 181 ARG A C 1
ATOM 1415 O O . ARG A 1 181 ? -25.658 -11.580 -4.468 1.00 33.75 181 ARG A O 1
ATOM 1422 N N . GLY A 1 182 ? -24.205 -9.968 -5.093 1.00 39.22 182 GLY A N 1
ATOM 1423 C CA . GLY A 1 182 ? -25.049 -8.772 -5.137 1.00 39.22 182 GLY A CA 1
ATOM 1424 C C . GLY A 1 182 ? -25.950 -8.513 -3.939 1.00 39.22 182 GLY A C 1
ATOM 1425 O O . GLY A 1 182 ? -27.161 -8.585 -4.090 1.00 39.22 182 GLY A O 1
ATOM 1426 N N . ASP A 1 183 ? -25.364 -8.105 -2.814 1.00 27.56 183 ASP A N 1
ATOM 1427 C CA . ASP A 1 183 ? -26.048 -7.201 -1.888 1.00 27.56 183 ASP A CA 1
ATOM 1428 C C . ASP A 1 183 ? -25.013 -6.397 -1.081 1.00 27.56 183 ASP A C 1
ATOM 1430 O O . ASP A 1 183 ? -24.378 -6.903 -0.154 1.00 27.56 183 ASP A O 1
ATOM 1434 N N . TYR A 1 184 ? -24.760 -5.151 -1.492 1.00 35.41 184 TYR A N 1
ATOM 1435 C CA . TYR A 1 184 ? -23.910 -4.226 -0.743 1.00 35.41 184 TYR A CA 1
ATOM 1436 C C . TYR A 1 184 ? -24.781 -3.475 0.267 1.00 35.41 184 TYR A C 1
ATOM 1438 O O . TYR A 1 184 ? -25.197 -2.341 0.028 1.00 35.41 184 TYR A O 1
ATOM 1446 N N . GLY A 1 185 ? -25.013 -4.090 1.428 1.00 28.25 185 GLY A N 1
ATOM 1447 C CA . GLY A 1 185 ? -25.374 -3.346 2.633 1.00 28.25 185 GLY A CA 1
ATOM 1448 C C . GLY A 1 185 ? -24.279 -2.315 2.922 1.00 28.25 185 GLY A C 1
ATOM 1449 O O . GLY A 1 185 ? -23.094 -2.639 2.876 1.00 28.25 185 GLY A O 1
ATOM 1450 N N . SER A 1 186 ? -24.674 -1.059 3.127 1.00 30.81 186 SER A N 1
ATOM 1451 C CA . SER A 1 186 ? -23.851 0.156 3.057 1.00 30.81 186 SER A CA 1
ATOM 1452 C C . SER A 1 186 ? -22.459 0.086 3.717 1.00 30.81 186 SER A C 1
ATOM 1454 O O . SER A 1 186 ? -22.260 0.556 4.838 1.00 30.81 186 SER A O 1
ATOM 1456 N N . ILE A 1 187 ? -21.454 -0.385 2.981 1.00 29.16 187 ILE A N 1
ATOM 1457 C CA . ILE A 1 187 ? -20.048 -0.074 3.246 1.00 29.16 187 ILE A CA 1
ATOM 1458 C C . ILE A 1 187 ? -19.764 1.226 2.501 1.00 29.16 187 ILE A C 1
ATOM 1460 O O . ILE A 1 187 ? -19.626 1.245 1.277 1.00 29.16 187 ILE A O 1
ATOM 1464 N N . ARG A 1 188 ? -19.690 2.344 3.227 1.00 25.30 188 ARG A N 1
ATOM 1465 C CA . ARG A 1 188 ? -19.168 3.586 2.648 1.00 25.30 188 ARG A CA 1
ATOM 1466 C C . ARG A 1 188 ? -17.658 3.433 2.477 1.00 25.30 188 ARG A C 1
ATOM 1468 O O . ARG A 1 188 ? -16.889 3.660 3.405 1.00 25.30 188 ARG A O 1
ATOM 1475 N N . ARG A 1 189 ? -17.245 3.027 1.276 1.00 28.58 189 ARG A N 1
ATOM 1476 C CA . ARG A 1 189 ? -15.852 3.046 0.820 1.00 28.58 189 ARG A CA 1
ATOM 1477 C C . ARG A 1 189 ? -15.391 4.503 0.745 1.00 28.58 189 ARG A C 1
ATOM 1479 O O . ARG A 1 189 ? -15.845 5.242 -0.123 1.00 28.58 189 ARG A O 1
ATOM 1486 N N . LEU A 1 190 ? -14.481 4.920 1.620 1.00 25.61 190 LEU A N 1
ATOM 1487 C CA . LEU A 1 190 ? -13.668 6.111 1.369 1.00 25.61 190 LEU A CA 1
ATOM 1488 C C . LEU A 1 190 ? -12.546 5.694 0.412 1.00 25.61 190 LEU A C 1
ATOM 1490 O O . LEU A 1 190 ? -11.459 5.320 0.833 1.00 25.61 190 LEU A O 1
ATOM 1494 N N . SER A 1 191 ? -12.855 5.669 -0.886 1.00 25.80 191 SER A N 1
ATOM 1495 C CA . SER A 1 191 ? -11.856 5.566 -1.949 1.00 25.80 191 SER A CA 1
ATOM 1496 C C . SER A 1 191 ? -11.554 6.976 -2.434 1.00 25.80 191 SER A C 1
ATOM 1498 O O . SER A 1 191 ? -12.447 7.673 -2.910 1.00 25.80 191 SER A O 1
ATOM 1500 N N . TRP A 1 192 ? -10.298 7.390 -2.316 1.00 26.47 192 TRP A N 1
ATOM 1501 C CA . TRP A 1 192 ? -9.783 8.522 -3.070 1.00 26.47 192 TRP A CA 1
ATOM 1502 C C . TRP A 1 192 ? -9.190 7.952 -4.354 1.00 26.47 192 TRP A C 1
ATOM 1504 O O . TRP A 1 192 ? -8.118 7.360 -4.342 1.00 26.47 192 TRP A O 1
ATOM 1514 N N . THR A 1 193 ? -9.938 8.052 -5.452 1.00 23.31 193 THR A N 1
ATOM 1515 C CA . THR A 1 193 ? -9.415 7.770 -6.792 1.00 23.31 193 THR A CA 1
ATOM 1516 C C . THR A 1 193 ? -8.869 9.083 -7.342 1.00 23.31 193 THR A C 1
ATOM 1518 O O . THR A 1 193 ? -9.647 10.004 -7.591 1.00 23.31 193 THR A O 1
ATOM 1521 N N . LEU A 1 194 ? -7.552 9.188 -7.529 1.00 23.20 194 LEU A N 1
ATOM 1522 C CA . LEU A 1 194 ? -6.978 10.232 -8.379 1.00 23.20 194 LEU A CA 1
ATOM 1523 C C . LEU A 1 194 ? -7.506 10.002 -9.803 1.00 23.20 194 LEU A C 1
ATOM 1525 O O . LEU A 1 194 ? -7.219 8.984 -10.429 1.00 23.20 194 LEU A O 1
ATOM 1529 N N . HIS A 1 195 ? -8.360 10.907 -10.281 1.00 20.72 195 HIS A N 1
ATOM 1530 C CA . HIS A 1 195 ? -8.874 10.874 -11.647 1.00 20.72 195 HIS A CA 1
ATOM 1531 C C . HIS A 1 195 ? -7.784 11.394 -12.587 1.00 20.72 195 HIS A C 1
ATOM 1533 O O . HIS A 1 195 ? -7.570 12.600 -12.684 1.00 20.72 195 HIS A O 1
ATOM 1539 N N . PHE A 1 196 ? -7.106 10.487 -13.286 1.00 23.66 196 PHE A N 1
ATOM 1540 C CA . PHE A 1 196 ? -6.293 10.851 -14.442 1.00 23.66 196 PHE A CA 1
ATOM 1541 C C . PHE A 1 196 ? -7.173 10.807 -15.702 1.00 23.66 196 PHE A C 1
ATOM 1543 O O . PHE A 1 196 ? -7.899 9.825 -15.900 1.00 23.66 196 PHE A O 1
ATOM 1550 N N . PRO A 1 197 ? -7.169 11.850 -16.552 1.00 22.45 197 PRO A N 1
ATOM 1551 C CA . PRO A 1 197 ? -7.944 11.845 -17.786 1.00 22.45 197 PRO A CA 1
ATOM 1552 C C . PRO A 1 197 ? -7.452 10.728 -18.717 1.00 22.45 197 PRO A C 1
ATOM 1554 O O . PRO A 1 197 ? -6.255 10.589 -18.967 1.00 22.45 197 PRO A O 1
ATOM 1557 N N . ARG A 1 198 ? -8.387 9.925 -19.243 1.00 25.34 198 ARG A N 1
ATOM 1558 C CA . ARG A 1 198 ? -8.100 8.955 -20.308 1.00 25.34 198 ARG A CA 1
ATOM 1559 C C . ARG A 1 198 ? -7.715 9.720 -21.571 1.00 25.34 198 ARG A C 1
ATOM 1561 O O . ARG A 1 198 ? -8.594 10.250 -22.246 1.00 25.34 198 ARG A O 1
ATOM 1568 N N . ASN A 1 199 ? -6.434 9.738 -21.922 1.00 28.72 199 ASN A N 1
ATOM 1569 C CA . ASN A 1 199 ? -6.040 10.077 -23.283 1.00 28.72 199 ASN A CA 1
ATOM 1570 C C . ASN A 1 199 ? -6.180 8.830 -24.161 1.00 28.72 199 ASN A C 1
ATOM 1572 O O . ASN A 1 199 ? -5.494 7.830 -23.963 1.00 28.72 199 ASN A O 1
ATOM 1576 N N . ASN A 1 200 ? -7.099 8.907 -25.124 1.00 31.06 200 ASN A N 1
ATOM 1577 C CA . ASN A 1 200 ? -7.173 7.990 -26.254 1.00 31.06 200 ASN A CA 1
ATOM 1578 C C . ASN A 1 200 ? -5.880 8.114 -27.064 1.00 31.06 200 ASN A C 1
ATOM 1580 O O . ASN A 1 200 ? -5.650 9.150 -27.685 1.00 31.06 200 ASN A O 1
ATOM 1584 N N . LEU A 1 201 ? -5.064 7.064 -27.097 1.00 30.31 201 LEU A N 1
ATOM 1585 C CA . LEU A 1 201 ? -3.979 6.947 -28.063 1.00 30.31 201 LEU A CA 1
ATOM 1586 C C . LEU A 1 201 ? -4.097 5.600 -28.774 1.00 30.31 201 LEU A C 1
ATOM 1588 O O . LEU A 1 201 ? -3.980 4.537 -28.172 1.00 30.31 201 LEU A O 1
ATOM 1592 N N . ASN A 1 202 ? -4.383 5.69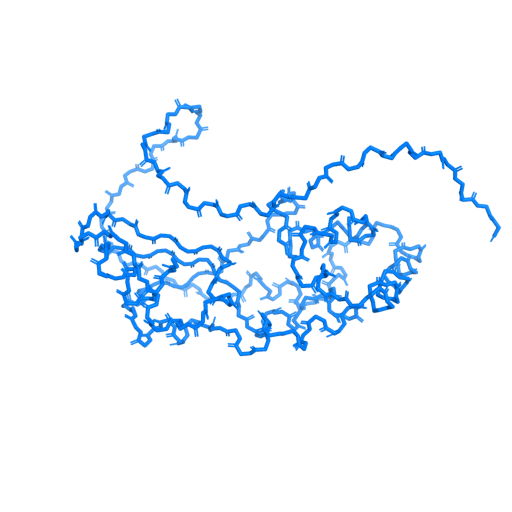1 -30.073 1.00 27.91 202 ASN A N 1
ATOM 1593 C CA . ASN A 1 202 ? -4.284 4.599 -31.029 1.00 27.91 202 ASN A CA 1
ATOM 1594 C C . ASN A 1 202 ? -2.825 4.128 -31.092 1.00 27.91 202 ASN A C 1
ATOM 1596 O O . ASN A 1 202 ? -1.950 4.894 -31.495 1.00 27.91 202 ASN A O 1
ATOM 1600 N N . CYS A 1 203 ? -2.569 2.868 -30.746 1.00 26.67 203 CYS A N 1
ATOM 1601 C CA . CYS A 1 203 ? -1.292 2.220 -31.028 1.00 26.67 203 CYS A CA 1
ATOM 1602 C C . CYS A 1 203 ? -1.245 1.810 -32.505 1.00 26.67 203 CYS A C 1
ATOM 1604 O O . CYS A 1 203 ? -1.797 0.781 -32.889 1.00 26.67 203 CYS A O 1
ATOM 1606 N N . SER A 1 204 ? -0.569 2.604 -33.335 1.00 28.81 204 SER A N 1
ATOM 1607 C CA . SER A 1 204 ? 0.008 2.115 -34.587 1.00 28.81 204 SER A CA 1
ATOM 1608 C C . SER A 1 204 ? 1.397 1.541 -34.304 1.00 28.81 204 SER A C 1
ATOM 1610 O O . SER A 1 204 ? 2.281 2.228 -33.798 1.00 28.81 204 SER A O 1
ATOM 1612 N N . SER A 1 205 ? 1.530 0.261 -34.630 1.00 39.28 205 SER A N 1
ATOM 1613 C CA . SER A 1 205 ? 2.716 -0.595 -34.650 1.00 39.28 205 SER A CA 1
ATOM 1614 C C . SER A 1 205 ? 4.007 0.056 -35.161 1.00 39.28 205 SER A C 1
ATOM 1616 O O . SER A 1 205 ? 3.994 0.714 -36.200 1.00 39.28 205 SER A O 1
ATOM 1618 N N . GLY A 1 206 ? 5.134 -0.270 -34.520 1.00 26.75 206 GLY A N 1
ATOM 1619 C CA . GLY A 1 206 ? 6.467 0.012 -35.055 1.00 26.75 206 GLY A CA 1
ATOM 1620 C C . GLY A 1 206 ? 7.603 -0.544 -34.195 1.00 26.75 206 GLY A C 1
ATOM 1621 O O . GLY A 1 206 ? 8.293 0.222 -33.535 1.00 26.75 206 GLY A O 1
ATOM 1622 N N . CYS A 1 207 ? 7.812 -1.864 -34.212 1.00 27.39 207 CYS A N 1
ATOM 1623 C CA . CYS A 1 207 ? 9.116 -2.447 -33.888 1.00 27.39 207 CYS A CA 1
ATOM 1624 C C . CYS A 1 207 ? 9.866 -2.672 -35.203 1.00 27.39 207 CYS A C 1
ATOM 1626 O O . CYS A 1 207 ? 9.393 -3.418 -36.059 1.00 27.39 207 CYS A O 1
ATOM 1628 N N . GLY A 1 208 ? 11.026 -2.044 -35.356 1.00 29.12 208 GLY A N 1
ATOM 1629 C CA . GLY A 1 208 ? 11.954 -2.326 -36.442 1.00 29.12 208 GLY A CA 1
ATOM 1630 C C . GLY A 1 208 ? 13.315 -1.695 -36.171 1.00 29.12 208 GLY A C 1
ATOM 1631 O O . GLY A 1 208 ? 13.371 -0.495 -35.911 1.00 29.12 208 GLY A O 1
ATOM 1632 N N . GLY A 1 209 ? 14.366 -2.516 -36.280 1.00 31.30 209 GLY A N 1
ATOM 1633 C CA . GLY A 1 209 ? 15.771 -2.103 -36.374 1.00 31.30 209 GLY A CA 1
ATOM 1634 C C . GLY A 1 209 ? 16.598 -2.379 -35.138 1.00 31.30 209 GLY A C 1
ATOM 1635 O O . GLY A 1 209 ? 16.750 -1.430 -34.345 1.00 31.30 209 GLY A O 1
#

Radius of gyration: 20.02 Å; chains: 1; bounding box: 42×35×57 Å

pLDDT: mean 71.52, std 27.47, range [20.72, 98.31]

Foldseek 3Di:
DLLDDPDAFAQDAEDEAAACLLVDPCSLSSLLSRVRNHVYYDYHYDDLVLVVLQCLCVLQVCLCVDSSNPPRDDPVNSVVRDVDPDDDQDDADCCADPLEPCNPSQPLVLLLDPVSLCSYPSSVPDDPVSNVRSSVVSVVVCVVPPNPDPVPSDPSSVVSPDDDDDDDDDDDDDDDPPPDDDDDPDDPDPDDDPDDDDDDDDDDDDDDD